Protein AF-A0A2E4UQE0-F1 (afdb_monomer)

pLDDT: mean 86.12, std 13.85, range [34.75, 97.88]

Foldseek 3Di:
DDKAKDAPNDGCQDDDDPDDADCSNCVLVVLLVVQLVVLLCCQQPNPVLVVVDDPVDDSVCSRVVDHRVLVVCCVVFPQDDVLLLLLLCVVPVVDDDDPVNVPDWLVNCVVRVLVGQQQDSNLSPGSSNSRSLLRSQVVSCVPPVMKMKDFRWGDDDPPDDLVNTFTCWMDISSDPVRTPPDRDRD

Radius of gyration: 18.64 Å; Cα contacts (8 Å, |Δi|>4): 238; chains: 1; bounding box: 46×36×50 Å

Sequence (186 aa):
MPYRYLRDNEYVTRAAASGARTVEGIRCRMSAMLLHDLAHANDFFSASRVAAMNPALSVLHVVVSGTIRSRLLANESRLQPQMMLGLVRVSFYGATATSVQEAHAPENVVGEFPLDQAGDYYGHGTTCEDYAMLFEETLMFDRFDIYRDVGIANNPIAGAPCADYIVEWCVRDGSPGSRTRGLGHW

Mean predicted aligned error: 6.59 Å

Secondary structure (DSSP, 8-state):
--EEEEETTEESSPPPPSSPPPHHHHHHHHHHHHHHHHHHHHHHH-HHHHHT--TTS-HHHHHHHS--HHHHHHHHS----HHHHHHHHHHHH-PPPPHHHHT--HHHHHHHGGGS--SSGGGGG-HHHHHHHHHHHHHHHHHH--EEEEEEE--PPTT--GGG--EEEEEETT-TT---------

Structure (mmCIF, N/CA/C/O backbone):
data_AF-A0A2E4UQE0-F1
#
_entry.id   AF-A0A2E4UQE0-F1
#
loop_
_atom_site.group_PDB
_atom_site.id
_atom_site.type_symbol
_atom_site.label_atom_id
_atom_site.label_alt_id
_atom_site.label_comp_id
_atom_site.label_asym_id
_atom_site.label_entity_id
_atom_site.label_seq_id
_atom_site.pdbx_PDB_ins_code
_atom_site.Cartn_x
_atom_site.Cartn_y
_atom_site.Cartn_z
_atom_site.occupancy
_atom_site.B_iso_or_equiv
_atom_site.auth_seq_id
_atom_site.auth_comp_id
_atom_site.auth_asym_id
_atom_site.auth_atom_id
_atom_site.pdbx_PDB_model_num
ATOM 1 N N . MET A 1 1 ? 9.244 2.581 -8.585 1.00 88.31 1 MET A N 1
ATOM 2 C CA . MET A 1 1 ? 8.977 1.200 -8.138 1.00 88.31 1 MET A CA 1
ATOM 3 C C . MET A 1 1 ? 7.686 0.722 -8.783 1.00 88.31 1 MET A C 1
ATOM 5 O O . MET A 1 1 ? 6.626 1.178 -8.365 1.00 88.31 1 MET A O 1
ATOM 9 N N . PRO A 1 2 ? 7.752 -0.056 -9.877 1.00 89.56 2 PRO A N 1
ATOM 10 C CA . PRO A 1 2 ? 6.558 -0.639 -10.484 1.00 89.56 2 PRO A CA 1
ATOM 11 C C . PRO A 1 2 ? 5.903 -1.675 -9.563 1.00 89.56 2 PRO A C 1
ATOM 13 O O . PRO A 1 2 ? 6.576 -2.319 -8.762 1.00 89.56 2 PRO A O 1
ATOM 16 N N . TYR A 1 3 ? 4.597 -1.864 -9.725 1.00 90.50 3 TYR A N 1
ATOM 17 C CA . TYR A 1 3 ? 3.859 -2.972 -9.128 1.00 90.50 3 TYR A CA 1
ATOM 18 C C . TYR A 1 3 ? 2.869 -3.546 -10.140 1.00 90.50 3 TYR A C 1
ATOM 20 O O . TYR A 1 3 ? 2.489 -2.879 -11.109 1.00 90.50 3 TYR A O 1
ATOM 28 N N . ARG A 1 4 ? 2.434 -4.784 -9.916 1.00 89.31 4 ARG A N 1
ATOM 29 C CA . ARG A 1 4 ? 1.414 -5.435 -10.743 1.00 89.31 4 ARG A CA 1
ATOM 30 C C . ARG A 1 4 ? 0.596 -6.434 -9.950 1.00 89.31 4 ARG A C 1
ATOM 32 O O . ARG A 1 4 ? 1.088 -7.045 -9.010 1.00 89.31 4 ARG A O 1
ATOM 39 N N . TYR A 1 5 ? -0.629 -6.636 -10.413 1.00 91.38 5 TYR A N 1
ATOM 40 C CA . TYR A 1 5 ? -1.505 -7.695 -9.944 1.00 91.38 5 TYR A CA 1
ATOM 41 C C . TYR A 1 5 ? -1.496 -8.874 -10.904 1.00 91.38 5 TYR A C 1
ATOM 43 O O . TYR A 1 5 ? -1.655 -8.681 -12.117 1.00 91.38 5 TYR A O 1
ATOM 51 N N . LEU A 1 6 ? -1.365 -10.080 -10.358 1.00 91.25 6 LEU A N 1
ATOM 52 C CA . LEU A 1 6 ? -1.219 -11.309 -11.122 1.00 91.25 6 LEU A CA 1
ATOM 53 C C . LEU A 1 6 ? -2.160 -12.413 -10.656 1.00 91.25 6 LEU A C 1
ATOM 55 O O . LEU A 1 6 ? -2.395 -12.573 -9.465 1.00 91.25 6 LEU A O 1
ATOM 59 N N . ARG A 1 7 ? -2.602 -13.234 -11.603 1.00 90.44 7 ARG A N 1
ATOM 60 C CA . ARG A 1 7 ? -3.178 -14.564 -11.376 1.00 90.44 7 ARG A CA 1
ATOM 61 C C . ARG A 1 7 ? -2.580 -15.491 -12.422 1.00 90.44 7 ARG A C 1
ATOM 63 O O . ARG A 1 7 ? -2.465 -15.076 -13.571 1.00 90.44 7 ARG A O 1
ATOM 70 N N . ASP A 1 8 ? -2.137 -16.684 -12.033 1.00 88.94 8 ASP A N 1
ATOM 71 C CA . ASP A 1 8 ? -1.466 -17.628 -12.946 1.00 88.94 8 ASP A CA 1
ATOM 72 C C . ASP A 1 8 ? -0.264 -17.011 -13.698 1.00 88.94 8 ASP A C 1
ATOM 74 O O . ASP A 1 8 ? 0.012 -17.334 -14.849 1.00 88.94 8 ASP A O 1
ATOM 78 N N . ASN A 1 9 ? 0.458 -16.085 -13.048 1.00 85.69 9 ASN A N 1
ATOM 79 C CA . ASN A 1 9 ? 1.522 -15.255 -13.641 1.00 85.69 9 ASN A CA 1
ATOM 80 C C . ASN A 1 9 ? 1.086 -14.345 -14.809 1.00 85.69 9 ASN A C 1
ATOM 82 O O . ASN A 1 9 ? 1.938 -13.786 -15.500 1.00 85.69 9 ASN A O 1
ATOM 86 N N . GLU A 1 10 ? -0.213 -14.115 -14.990 1.00 87.62 10 GLU A N 1
ATOM 87 C CA . GLU A 1 10 ? -0.752 -13.156 -15.950 1.00 87.62 10 GLU A CA 1
ATOM 88 C C . GLU A 1 10 ? -1.294 -11.889 -15.286 1.00 87.62 10 GLU A C 1
ATOM 90 O O . GLU A 1 10 ? -1.918 -11.928 -14.226 1.00 87.62 10 GLU A O 1
ATOM 95 N N . TYR A 1 11 ? -1.120 -10.747 -15.959 1.00 87.81 11 TYR A N 1
ATOM 96 C CA . TYR A 1 11 ? -1.690 -9.468 -15.537 1.00 87.81 11 TYR A CA 1
ATOM 97 C C . TYR A 1 11 ? -3.220 -9.521 -15.494 1.00 87.81 11 TYR A C 1
ATOM 99 O O . TYR A 1 11 ? -3.875 -9.620 -16.535 1.00 87.81 11 TYR A O 1
ATOM 107 N N . VAL A 1 12 ? -3.787 -9.323 -14.302 1.00 87.75 12 VAL A N 1
ATOM 108 C CA . VAL A 1 12 ? -5.247 -9.194 -14.111 1.00 87.75 12 VAL A CA 1
ATOM 109 C C . VAL A 1 12 ? -5.730 -7.747 -14.187 1.00 87.75 12 VAL A C 1
ATOM 111 O O . VAL A 1 12 ? -6.925 -7.489 -14.307 1.00 87.75 12 VAL A O 1
ATOM 114 N N . THR A 1 13 ? -4.804 -6.787 -14.150 1.00 75.62 13 THR A N 1
ATOM 115 C CA . THR A 1 13 ? -5.077 -5.367 -14.386 1.00 75.62 13 THR A CA 1
ATOM 116 C C . THR A 1 13 ? -4.406 -4.929 -15.681 1.00 75.62 13 THR A C 1
ATOM 118 O O . THR A 1 13 ? -3.377 -4.253 -15.658 1.00 75.62 13 THR A O 1
ATOM 121 N N . ARG A 1 14 ? -4.953 -5.332 -16.831 1.00 66.25 14 ARG A N 1
ATOM 122 C CA . ARG A 1 14 ? -4.479 -4.809 -18.119 1.00 66.25 14 ARG A CA 1
ATOM 123 C C . ARG A 1 14 ? -4.953 -3.367 -18.279 1.00 66.25 14 ARG A C 1
ATOM 125 O O . ARG A 1 14 ? -6.091 -3.040 -17.937 1.00 66.25 14 ARG A O 1
ATOM 132 N N . ALA A 1 15 ? -4.081 -2.495 -18.782 1.00 60.94 15 ALA A N 1
ATOM 133 C CA . ALA A 1 15 ? -4.497 -1.158 -19.181 1.00 60.94 15 ALA A CA 1
ATOM 134 C C . ALA A 1 15 ? -5.602 -1.298 -20.235 1.00 60.94 15 ALA A C 1
ATOM 136 O O . ALA A 1 15 ? -5.446 -2.037 -21.209 1.00 60.94 15 ALA A O 1
ATOM 137 N N . ALA A 1 16 ? -6.734 -0.626 -20.025 1.00 57.53 16 ALA A N 1
ATOM 138 C CA . ALA A 1 16 ? -7.759 -0.578 -21.052 1.00 57.53 16 ALA A CA 1
ATOM 139 C C . ALA A 1 16 ? -7.148 0.072 -22.300 1.00 57.53 16 ALA A C 1
ATOM 141 O O . ALA A 1 16 ? -6.577 1.162 -22.207 1.00 57.53 16 ALA A O 1
ATOM 142 N N . ALA A 1 17 ? -7.286 -0.578 -23.459 1.00 59.06 17 ALA A N 1
ATOM 143 C CA . ALA A 1 17 ? -7.142 0.123 -24.727 1.00 59.06 17 ALA A CA 1
ATOM 144 C C . ALA A 1 17 ? -8.072 1.349 -24.703 1.00 59.06 17 ALA A C 1
ATOM 146 O O . ALA A 1 17 ? -9.121 1.313 -24.054 1.00 59.06 17 ALA A O 1
ATOM 147 N N . SER A 1 18 ? -7.681 2.443 -25.357 1.00 64.19 18 SER A N 1
ATOM 148 C CA . SER A 1 18 ? -8.482 3.671 -25.409 1.00 64.19 18 SER A CA 1
ATOM 149 C C . SER A 1 18 ? -9.953 3.351 -25.724 1.00 64.19 18 SER A C 1
ATOM 151 O O . SER A 1 18 ? -10.242 2.817 -26.794 1.00 64.19 18 SER A O 1
ATOM 153 N N . GLY A 1 19 ? -10.871 3.629 -24.789 1.00 72.25 19 GLY A N 1
ATOM 154 C CA . GLY A 1 19 ? -12.283 3.255 -24.915 1.00 72.25 19 GLY A CA 1
ATOM 155 C C . GLY A 1 19 ? -13.028 3.163 -23.579 1.00 72.25 19 GLY A C 1
ATOM 156 O O . GLY A 1 19 ? -12.470 3.416 -22.508 1.00 72.25 19 GLY A O 1
ATOM 157 N N . ALA A 1 20 ? -14.316 2.813 -23.649 1.00 78.81 20 ALA A N 1
ATOM 158 C CA . ALA A 1 20 ? -15.159 2.626 -22.472 1.00 78.81 20 ALA A CA 1
ATOM 159 C C . ALA A 1 20 ? -14.692 1.414 -21.651 1.00 78.81 20 ALA A C 1
ATOM 161 O O . ALA A 1 20 ? -14.483 0.324 -22.184 1.00 78.81 20 ALA A O 1
ATOM 162 N N . ARG A 1 21 ? -14.545 1.599 -20.336 1.00 78.94 21 ARG A N 1
ATOM 163 C CA . ARG A 1 21 ? -14.187 0.520 -19.409 1.00 78.94 21 ARG A CA 1
ATOM 164 C C . ARG A 1 21 ? -15.434 -0.282 -19.047 1.00 78.94 21 ARG A C 1
ATOM 166 O O . ARG A 1 21 ? -16.449 0.298 -18.672 1.00 78.94 21 ARG A O 1
ATOM 173 N N . THR A 1 22 ? -15.354 -1.606 -19.123 1.00 85.44 22 THR A N 1
ATOM 174 C CA . THR A 1 22 ? -16.405 -2.490 -18.604 1.00 85.44 22 THR A CA 1
ATOM 175 C C . THR A 1 22 ? -16.232 -2.688 -17.099 1.00 85.44 22 THR A C 1
ATOM 177 O O . THR A 1 22 ? -15.125 -2.547 -16.577 1.00 85.44 22 THR A O 1
ATOM 180 N N . VAL A 1 23 ? -17.312 -3.055 -16.400 1.00 86.38 23 VAL A N 1
ATOM 181 C CA . VAL A 1 23 ? -17.255 -3.421 -14.970 1.00 86.38 23 VAL A CA 1
ATOM 182 C C . VAL A 1 23 ? -16.245 -4.548 -14.747 1.00 86.38 23 VAL A C 1
ATOM 184 O O . VAL A 1 23 ? -15.379 -4.440 -13.884 1.00 86.38 23 VAL A O 1
ATOM 187 N N . GLU A 1 24 ? -16.286 -5.582 -15.588 1.00 84.75 24 GLU A N 1
ATOM 188 C CA . GLU A 1 24 ? -15.328 -6.691 -15.545 1.00 84.75 24 GLU A CA 1
ATOM 189 C C . GLU A 1 24 ? -13.882 -6.223 -15.752 1.00 84.75 24 GLU A C 1
ATOM 191 O O . GLU A 1 24 ? -12.984 -6.663 -15.039 1.00 84.75 24 GLU A O 1
ATOM 196 N N . GLY A 1 25 ? -13.656 -5.271 -16.663 1.00 82.38 25 GLY A N 1
ATOM 197 C CA . GLY A 1 25 ? -12.328 -4.733 -16.962 1.00 82.38 25 GLY A CA 1
ATOM 198 C C . GLY A 1 25 ? -11.706 -3.906 -15.834 1.00 82.38 25 GLY A C 1
ATOM 199 O O . GLY A 1 25 ? -10.491 -3.720 -15.821 1.00 82.38 25 GLY A O 1
ATOM 200 N N . ILE A 1 26 ? -12.504 -3.419 -14.878 1.00 86.00 26 ILE A N 1
ATOM 201 C CA . ILE A 1 26 ? -12.005 -2.683 -13.704 1.00 86.00 26 ILE A CA 1
ATOM 202 C C . ILE A 1 26 ? -12.119 -3.476 -12.406 1.00 86.00 26 ILE A C 1
ATOM 204 O O . ILE A 1 26 ? -11.570 -3.034 -11.399 1.00 86.00 26 ILE A O 1
ATOM 208 N N . ARG A 1 27 ? -12.802 -4.629 -12.416 1.00 88.94 27 ARG A N 1
ATOM 209 C CA . ARG A 1 27 ? -13.183 -5.366 -11.206 1.00 88.94 27 ARG A CA 1
ATOM 210 C C . ARG A 1 27 ? -12.000 -5.594 -10.277 1.00 88.94 27 ARG A C 1
ATOM 212 O O . ARG A 1 27 ? -12.074 -5.186 -9.132 1.00 88.94 27 ARG A O 1
ATOM 219 N N . CYS A 1 28 ? -10.896 -6.154 -10.772 1.00 90.50 28 CYS A N 1
ATOM 220 C CA . CYS A 1 28 ? -9.729 -6.461 -9.938 1.00 90.50 28 CYS A CA 1
ATOM 221 C C . CYS A 1 28 ? -9.138 -5.209 -9.274 1.00 90.50 28 CYS A C 1
ATOM 223 O O . CYS A 1 28 ? -8.875 -5.211 -8.076 1.00 90.50 28 CYS A O 1
ATOM 225 N N . ARG A 1 29 ? -8.971 -4.118 -10.034 1.00 89.12 29 ARG A N 1
ATOM 226 C CA . ARG A 1 29 ? -8.410 -2.864 -9.507 1.00 89.12 29 ARG A CA 1
ATOM 227 C C . ARG A 1 29 ? -9.361 -2.187 -8.519 1.00 89.12 29 ARG A C 1
ATOM 229 O O . ARG A 1 29 ? -8.908 -1.656 -7.514 1.00 89.12 29 ARG A O 1
ATOM 236 N N . MET A 1 30 ? -10.664 -2.223 -8.795 1.00 92.75 30 MET A N 1
ATOM 237 C CA . MET A 1 30 ? -11.678 -1.693 -7.885 1.00 92.75 30 MET A CA 1
ATOM 238 C C . MET A 1 30 ? -11.786 -2.533 -6.615 1.00 92.75 30 MET A C 1
ATOM 240 O O . MET A 1 30 ? -11.927 -1.967 -5.542 1.00 92.75 30 MET A O 1
ATOM 244 N N . SER A 1 31 ? -11.695 -3.861 -6.712 1.00 95.25 31 SER A N 1
ATOM 245 C CA . SER A 1 31 ? -11.677 -4.752 -5.552 1.00 95.25 31 SER A CA 1
ATOM 246 C C . SER A 1 31 ? -10.482 -4.472 -4.650 1.00 95.25 31 SER A C 1
ATOM 248 O O . SER A 1 31 ? -10.692 -4.325 -3.454 1.00 95.25 31 SER A O 1
ATOM 250 N N . ALA A 1 32 ? -9.277 -4.328 -5.212 1.00 94.94 32 ALA A N 1
ATOM 251 C CA . ALA A 1 32 ? -8.088 -3.939 -4.454 1.00 94.94 32 ALA A CA 1
ATOM 252 C C . ALA A 1 32 ? -8.317 -2.614 -3.706 1.00 94.94 32 ALA A C 1
ATOM 254 O O . ALA A 1 32 ? -8.330 -2.601 -2.479 1.00 94.94 32 ALA A O 1
ATOM 255 N N . MET A 1 33 ? -8.680 -1.552 -4.436 1.00 95.56 33 MET A N 1
ATOM 256 C CA . MET A 1 33 ? -8.952 -0.230 -3.858 1.00 95.56 33 MET A CA 1
ATOM 257 C C . MET A 1 33 ? -10.025 -0.274 -2.756 1.00 95.56 33 MET A C 1
ATOM 259 O O . MET A 1 33 ? -9.846 0.302 -1.690 1.00 95.56 33 MET A O 1
ATOM 263 N N . LEU A 1 34 ? -11.128 -0.997 -2.977 1.00 97.19 34 LEU A N 1
ATOM 264 C CA . LEU A 1 34 ? -12.184 -1.147 -1.975 1.00 97.19 34 LEU A CA 1
ATOM 265 C C . LEU A 1 34 ? -11.707 -1.914 -0.738 1.00 97.19 34 LEU A C 1
ATOM 267 O O . LEU A 1 34 ? -12.160 -1.609 0.360 1.00 97.19 34 LEU A O 1
ATOM 271 N N . LEU A 1 35 ? -10.829 -2.909 -0.891 1.00 97.75 35 LEU A N 1
ATOM 272 C CA . LEU A 1 35 ? -10.242 -3.634 0.237 1.00 97.75 35 LEU A CA 1
ATOM 273 C C . LEU A 1 35 ? -9.252 -2.758 1.012 1.00 97.75 35 LEU A C 1
ATOM 275 O O . LEU A 1 35 ? -9.267 -2.804 2.239 1.00 97.75 35 LEU A O 1
ATOM 279 N N . HIS A 1 36 ? -8.465 -1.930 0.327 1.00 97.81 36 HIS A N 1
ATOM 280 C CA . HIS A 1 36 ? -7.581 -0.940 0.943 1.00 97.81 36 HIS A CA 1
ATOM 281 C C . HIS A 1 36 ? -8.370 0.095 1.759 1.00 97.81 36 HIS A C 1
ATOM 283 O O . HIS A 1 36 ? -8.136 0.264 2.957 1.00 97.81 36 HIS A O 1
ATOM 289 N N . ASP A 1 37 ? -9.394 0.707 1.161 1.00 97.56 37 ASP A N 1
ATOM 290 C CA . ASP A 1 37 ? -10.257 1.667 1.857 1.00 97.56 37 ASP A CA 1
ATOM 291 C C . ASP A 1 37 ? -11.036 1.006 3.005 1.00 97.56 37 ASP A C 1
ATOM 293 O O . ASP A 1 37 ? -11.234 1.598 4.073 1.00 97.56 37 ASP A O 1
ATOM 297 N N . LEU A 1 38 ? -11.452 -0.253 2.826 1.00 96.56 38 LEU A N 1
ATOM 298 C CA . LEU A 1 38 ? -12.075 -1.033 3.891 1.00 96.56 38 LEU A CA 1
ATOM 299 C C . LEU A 1 38 ? -11.099 -1.298 5.038 1.00 96.56 38 LEU A C 1
ATOM 301 O O . LEU A 1 38 ? -11.533 -1.306 6.187 1.00 96.56 38 LEU A O 1
ATOM 305 N N . ALA A 1 39 ? -9.807 -1.487 4.765 1.00 96.88 39 ALA A N 1
ATOM 306 C CA . ALA A 1 39 ? -8.790 -1.630 5.799 1.00 96.88 39 ALA A CA 1
ATOM 307 C C . ALA A 1 39 ? -8.709 -0.366 6.657 1.00 96.88 39 ALA A C 1
ATOM 309 O O . ALA A 1 39 ? -8.799 -0.457 7.882 1.00 96.88 39 ALA A O 1
ATOM 310 N N . HIS A 1 40 ? -8.638 0.813 6.029 1.00 96.12 40 HIS A N 1
ATOM 311 C CA . HIS A 1 40 ? -8.689 2.085 6.748 1.00 96.12 40 HIS A CA 1
ATOM 312 C C . HIS A 1 40 ? -9.961 2.210 7.587 1.00 96.12 40 HIS A C 1
ATOM 314 O O . HIS A 1 40 ? -9.898 2.554 8.768 1.00 96.12 40 HIS A O 1
ATOM 320 N N . ALA A 1 41 ? -11.120 1.885 7.011 1.00 93.75 41 ALA A N 1
ATOM 321 C CA . ALA A 1 41 ? -12.380 1.921 7.741 1.00 93.75 41 ALA A CA 1
ATOM 322 C C . ALA A 1 41 ? -12.365 0.960 8.941 1.00 93.75 41 ALA A C 1
ATOM 324 O O . ALA A 1 41 ? -12.742 1.358 10.039 1.00 93.75 41 ALA A O 1
ATOM 325 N N . ASN A 1 42 ? -11.883 -0.274 8.773 1.00 93.19 42 ASN A N 1
ATOM 326 C CA . ASN A 1 42 ? -11.817 -1.273 9.842 1.00 93.19 42 ASN A CA 1
ATOM 327 C C . ASN A 1 42 ? -10.794 -0.933 10.933 1.00 93.19 42 ASN A C 1
ATOM 329 O O . ASN A 1 42 ? -10.978 -1.355 12.077 1.00 93.19 42 ASN A O 1
ATOM 333 N N . ASP A 1 43 ? -9.740 -0.186 10.605 1.00 93.31 43 ASP A N 1
ATOM 334 C CA . ASP A 1 43 ? -8.724 0.240 11.569 1.00 93.31 43 ASP A CA 1
ATOM 335 C C . ASP A 1 43 ? -9.330 1.136 12.667 1.00 93.31 43 ASP A C 1
ATOM 337 O O . ASP A 1 43 ? -9.019 0.999 13.856 1.00 93.31 43 ASP A O 1
ATOM 341 N N . PHE A 1 44 ? -10.286 1.990 12.285 1.00 90.19 44 PHE A N 1
ATOM 342 C CA . PHE A 1 44 ? -10.983 2.903 13.197 1.00 90.19 44 PHE A CA 1
ATOM 343 C C . PHE A 1 44 ? -12.379 2.413 13.621 1.00 90.19 44 PHE A C 1
ATOM 345 O O . PHE A 1 44 ? -12.795 2.633 14.761 1.00 90.19 44 PHE A O 1
ATOM 352 N N . PHE A 1 45 ? -13.088 1.715 12.732 1.00 89.31 45 PHE A N 1
ATOM 353 C CA . PHE A 1 45 ? -14.497 1.326 12.852 1.00 89.31 45 PHE A CA 1
ATOM 354 C C . PHE A 1 45 ? -14.723 -0.166 12.579 1.00 89.31 45 PHE A C 1
ATOM 356 O O . PHE A 1 45 ? -15.641 -0.544 11.851 1.00 89.31 45 PHE A O 1
ATOM 363 N N . SER A 1 46 ? -13.916 -1.041 13.184 1.00 88.88 46 SER A N 1
ATOM 364 C CA . SER A 1 46 ? -14.161 -2.485 13.102 1.00 88.88 46 SER A CA 1
ATOM 365 C C . SER A 1 46 ? -15.588 -2.847 13.535 1.00 88.88 46 SER A C 1
ATOM 367 O O . SER A 1 46 ? -16.149 -2.235 14.447 1.00 88.88 46 SER A O 1
ATOM 369 N N . ALA A 1 47 ? -16.160 -3.902 12.948 1.00 87.94 47 ALA A N 1
ATOM 370 C CA . ALA A 1 47 ? -17.519 -4.352 13.275 1.00 87.94 47 ALA A CA 1
ATOM 371 C C . ALA A 1 47 ? -17.747 -4.545 14.789 1.00 87.94 47 ALA A C 1
ATOM 373 O O . ALA A 1 47 ? -18.782 -4.151 15.319 1.00 87.94 47 ALA A O 1
ATOM 374 N N . SER A 1 48 ? -16.751 -5.077 15.508 1.00 86.75 48 SER A N 1
ATOM 375 C CA . SER A 1 48 ? -16.796 -5.232 16.968 1.00 86.75 48 SER A CA 1
ATOM 376 C C . SER A 1 48 ? -16.870 -3.903 17.727 1.00 86.75 48 SER A C 1
ATOM 378 O O . SER A 1 48 ? -17.571 -3.814 18.730 1.00 86.75 48 SER A O 1
ATOM 380 N N . ARG A 1 49 ? -16.182 -2.857 17.253 1.00 85.94 49 ARG A N 1
ATOM 381 C CA . ARG A 1 49 ? -16.224 -1.514 17.850 1.00 85.94 49 ARG A CA 1
ATOM 382 C C . ARG A 1 49 ? -17.546 -0.824 17.579 1.00 85.94 49 ARG A C 1
ATOM 384 O O . ARG A 1 49 ? -18.098 -0.212 18.484 1.00 85.94 49 ARG A O 1
ATOM 391 N N . VAL A 1 50 ? -18.047 -0.938 16.349 1.00 86.75 50 VAL A N 1
ATOM 392 C CA . VAL A 1 50 ? -19.352 -0.386 15.973 1.00 86.75 50 VAL A CA 1
ATOM 393 C C . VAL A 1 50 ? -20.455 -1.048 16.800 1.00 86.75 50 VAL A C 1
ATOM 395 O O . VAL A 1 50 ? -21.291 -0.350 17.361 1.00 86.75 50 VAL A O 1
ATOM 398 N N . ALA A 1 51 ? -20.413 -2.374 16.967 1.00 88.62 51 ALA A N 1
ATOM 399 C CA . ALA A 1 51 ? -21.375 -3.105 17.793 1.00 88.62 51 ALA A CA 1
ATOM 400 C C . ALA A 1 51 ? -21.306 -2.736 19.288 1.00 88.62 51 ALA A C 1
ATOM 402 O O . ALA A 1 51 ? -22.326 -2.754 19.970 1.00 88.62 51 ALA A O 1
ATOM 403 N N . ALA A 1 52 ? -20.120 -2.389 19.796 1.00 86.06 52 ALA A N 1
ATOM 404 C CA . ALA A 1 52 ? -19.909 -1.967 21.182 1.00 86.06 52 ALA A CA 1
ATOM 405 C C . ALA A 1 52 ? -20.065 -0.447 21.399 1.00 86.06 52 ALA A C 1
ATOM 407 O O . ALA A 1 52 ? -19.781 0.052 22.491 1.00 86.06 52 ALA A O 1
ATOM 408 N N . MET A 1 53 ? -20.469 0.309 20.373 1.00 86.62 53 MET A N 1
ATOM 409 C CA . MET A 1 53 ? -20.525 1.766 20.434 1.00 86.62 53 MET A CA 1
ATOM 410 C C . MET A 1 53 ? -21.603 2.236 21.419 1.00 86.62 53 MET A C 1
ATOM 412 O O . MET A 1 53 ? -22.769 1.864 21.318 1.00 86.62 53 MET A O 1
ATOM 416 N N . ASN A 1 54 ? -21.221 3.115 22.350 1.00 88.62 54 ASN A N 1
ATOM 417 C CA . ASN A 1 54 ? -22.178 3.822 23.192 1.00 88.62 54 ASN A CA 1
ATOM 418 C C . ASN A 1 54 ? -22.740 5.030 22.416 1.00 88.62 54 ASN A C 1
ATOM 420 O O . ASN A 1 54 ? -21.973 5.958 22.144 1.00 88.62 54 ASN A O 1
ATOM 424 N N . PRO A 1 55 ? -24.049 5.072 22.101 1.00 89.06 55 PRO A N 1
ATOM 425 C CA . PRO A 1 55 ? -24.647 6.159 21.323 1.00 89.06 55 PRO A CA 1
ATOM 426 C C . PRO A 1 55 ? -24.640 7.515 22.048 1.00 89.06 55 PRO A C 1
ATOM 428 O O . PRO A 1 55 ? -24.885 8.539 21.418 1.00 89.06 55 PRO A O 1
ATOM 431 N N . ALA A 1 56 ? -24.353 7.549 23.354 1.00 93.38 56 ALA A N 1
ATOM 432 C CA . ALA A 1 56 ? -24.171 8.791 24.104 1.00 93.38 56 ALA A CA 1
ATOM 433 C C . ALA A 1 56 ? -22.792 9.446 23.881 1.00 93.38 56 ALA A C 1
ATOM 435 O O . ALA A 1 56 ? -22.573 10.573 24.324 1.00 93.38 56 ALA A O 1
ATOM 436 N N . LEU A 1 57 ? -21.849 8.753 23.233 1.00 89.56 57 LEU A N 1
ATOM 437 C CA . LEU A 1 57 ? -20.504 9.254 22.951 1.00 89.56 57 LEU A CA 1
ATOM 438 C C . LEU A 1 57 ? -20.390 9.706 21.494 1.00 89.56 57 LEU A C 1
ATOM 440 O O . LEU A 1 57 ? -21.044 9.172 20.600 1.00 89.56 57 LEU A O 1
ATOM 444 N N . SER A 1 58 ? -19.522 10.686 21.240 1.00 89.69 58 SER A N 1
ATOM 445 C CA . SER A 1 58 ? -19.251 11.126 19.873 1.00 89.69 58 SER A CA 1
ATOM 446 C C . SER A 1 58 ? -18.503 10.051 19.079 1.00 89.69 58 SER A C 1
ATOM 448 O O . SER A 1 58 ? -17.730 9.263 19.629 1.00 89.69 58 SER A O 1
ATOM 450 N N . VAL A 1 59 ? -18.659 10.076 17.754 1.00 86.75 59 VAL A N 1
ATOM 451 C CA . VAL A 1 59 ? -17.904 9.208 16.835 1.00 86.75 59 VAL A CA 1
ATOM 452 C C . VAL A 1 59 ? -16.394 9.342 17.070 1.00 86.75 59 VAL A C 1
ATOM 454 O O . VAL A 1 59 ? -15.696 8.337 17.170 1.00 86.75 59 VAL A O 1
ATOM 457 N N . LEU A 1 60 ? -15.894 10.572 17.251 1.00 86.88 60 LEU A N 1
ATOM 458 C CA . LEU A 1 60 ? -14.480 10.824 17.538 1.00 86.88 60 LEU A CA 1
ATOM 459 C C . LEU A 1 60 ? -14.016 10.114 18.815 1.00 86.88 60 LEU A C 1
ATOM 461 O O . LEU A 1 60 ? -12.939 9.526 18.816 1.00 86.88 60 LEU A O 1
ATOM 465 N N . HIS A 1 61 ? -14.827 10.127 19.879 1.00 86.12 61 HIS A N 1
ATOM 466 C CA . HIS A 1 61 ? -14.487 9.435 21.121 1.00 86.12 61 HIS A CA 1
ATOM 467 C C . HIS A 1 61 ? -14.272 7.936 20.875 1.00 86.12 61 HIS A C 1
ATOM 469 O O . HIS A 1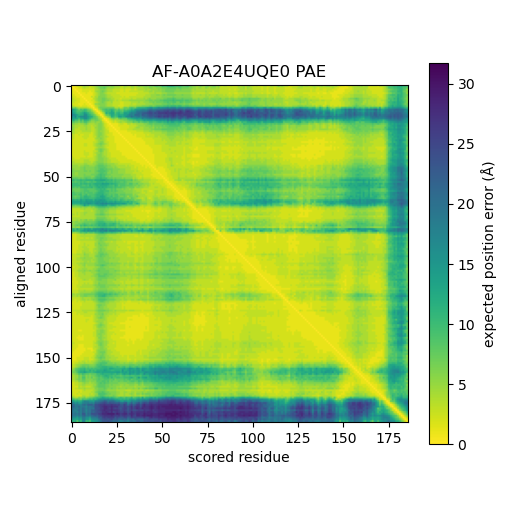 61 ? -13.317 7.346 21.375 1.00 86.12 61 HIS A O 1
ATOM 475 N N . VAL A 1 62 ? -15.130 7.311 20.071 1.00 79.12 62 VAL A N 1
ATOM 476 C CA . VAL A 1 62 ? -15.049 5.874 19.762 1.00 79.12 62 VAL A CA 1
ATOM 477 C C . VAL A 1 62 ? -13.795 5.546 18.945 1.00 79.12 62 VAL A C 1
ATOM 479 O O . VAL A 1 62 ? -13.146 4.526 19.185 1.00 79.12 62 VAL A O 1
ATOM 482 N N . VAL A 1 63 ? -13.410 6.440 18.033 1.00 82.06 63 VAL A N 1
ATOM 483 C CA . VAL A 1 63 ? -12.196 6.307 17.217 1.00 82.06 63 VAL A CA 1
ATOM 484 C C . VAL A 1 63 ? -10.936 6.366 18.082 1.00 82.06 63 VAL A C 1
ATOM 486 O O . VAL A 1 63 ? -10.087 5.479 17.992 1.00 82.06 63 VAL A O 1
ATOM 489 N N . VAL A 1 64 ? -10.814 7.375 18.953 1.00 81.12 64 VAL A N 1
ATOM 490 C CA . VAL A 1 64 ? -9.569 7.624 19.708 1.00 81.12 64 VAL A CA 1
ATOM 491 C C . VAL A 1 64 ? -9.386 6.738 20.944 1.00 81.12 64 VAL A C 1
ATOM 493 O O . VAL A 1 64 ? -8.265 6.620 21.431 1.00 81.12 64 VAL A O 1
ATOM 496 N N . SER A 1 65 ? -10.457 6.129 21.464 1.00 79.56 65 SER A N 1
ATOM 497 C CA . SER A 1 65 ? -10.432 5.387 22.740 1.00 79.56 65 SER A CA 1
ATOM 498 C C . SER A 1 65 ? -10.091 3.899 22.629 1.00 79.56 65 SER A C 1
ATOM 500 O O . SER A 1 65 ? -9.868 3.259 23.653 1.00 79.56 65 SER A O 1
ATOM 502 N N . GLY A 1 66 ? -10.034 3.327 21.425 1.00 75.00 66 GLY A N 1
ATOM 503 C CA . GLY A 1 66 ? -9.740 1.899 21.259 1.00 75.00 66 GLY A CA 1
ATOM 504 C C . GLY A 1 66 ? -8.417 1.598 20.558 1.00 75.00 66 GLY A C 1
ATOM 505 O O . GLY A 1 66 ? -7.791 2.463 19.949 1.00 75.00 66 GLY A O 1
ATOM 506 N N . THR A 1 67 ? -8.052 0.317 20.544 1.00 83.25 67 THR A N 1
ATOM 507 C CA . THR A 1 67 ? -6.849 -0.218 19.889 1.00 83.25 67 THR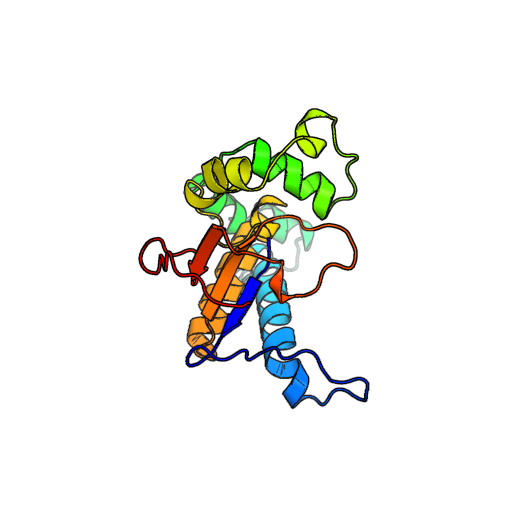 A CA 1
ATOM 508 C C . THR A 1 67 ? -6.867 -0.105 18.362 1.00 83.25 67 THR A C 1
ATOM 510 O O . THR A 1 67 ? -7.609 -0.820 17.685 1.00 83.25 67 THR A O 1
ATOM 513 N N . ILE A 1 68 ? -6.052 0.792 17.815 1.00 90.50 68 ILE A N 1
ATOM 514 C CA . ILE A 1 68 ? -5.875 0.983 16.368 1.00 90.50 68 ILE A CA 1
ATOM 515 C C . ILE A 1 68 ? -4.899 -0.089 15.857 1.00 90.50 68 ILE A C 1
ATOM 517 O O . ILE A 1 68 ? -3.794 -0.217 16.390 1.00 90.50 68 ILE A O 1
ATOM 521 N N . ARG A 1 69 ? -5.314 -0.884 14.865 1.00 92.12 69 ARG A N 1
ATOM 522 C CA . ARG A 1 69 ? -4.553 -2.024 14.325 1.00 92.12 69 ARG A CA 1
ATOM 523 C C . ARG A 1 69 ? -3.288 -1.568 13.614 1.00 92.12 69 ARG A C 1
ATOM 525 O O . ARG A 1 69 ? -2.246 -2.170 13.848 1.00 92.12 69 ARG A O 1
ATOM 532 N N . SER A 1 70 ? -3.340 -0.474 12.857 1.00 93.94 70 SER A N 1
ATOM 533 C CA . SER A 1 70 ? -2.143 0.098 12.225 1.00 93.94 70 SER A CA 1
ATOM 534 C C . SER A 1 70 ? -1.068 0.494 13.240 1.00 93.94 70 SER A C 1
ATOM 536 O O . SER A 1 70 ? 0.121 0.294 13.008 1.00 93.94 70 SER A O 1
ATOM 538 N N . ARG A 1 71 ? -1.466 0.992 14.419 1.00 92.38 71 ARG A N 1
ATOM 539 C CA . ARG A 1 71 ? -0.527 1.293 15.512 1.00 92.38 71 ARG A CA 1
ATOM 540 C C . ARG A 1 71 ? 0.051 0.039 16.157 1.00 92.38 71 ARG A C 1
ATOM 542 O O . ARG A 1 71 ? 1.198 0.076 16.589 1.00 92.38 71 ARG A O 1
ATOM 549 N N . LEU A 1 72 ? -0.734 -1.035 16.270 1.00 92.56 72 LEU A N 1
ATOM 550 C CA . LEU A 1 72 ? -0.217 -2.319 16.745 1.00 92.56 72 LEU A CA 1
ATOM 551 C C . LEU A 1 72 ? 0.821 -2.871 15.770 1.00 92.56 72 LEU A C 1
ATOM 553 O O . LEU A 1 72 ? 1.930 -3.166 16.201 1.00 92.56 72 LEU A O 1
ATOM 557 N N . LEU A 1 73 ? 0.492 -2.903 14.474 1.00 92.31 73 LEU A N 1
ATOM 558 C CA . LEU A 1 73 ? 1.412 -3.334 13.423 1.00 92.31 73 LEU A CA 1
ATOM 559 C C . LEU A 1 73 ? 2.714 -2.532 13.484 1.00 92.31 73 LEU A C 1
ATOM 561 O O . LEU A 1 73 ? 3.774 -3.118 13.633 1.00 92.31 73 LEU A O 1
ATOM 565 N N . ALA A 1 74 ? 2.634 -1.201 13.526 1.00 91.56 74 ALA A N 1
ATOM 566 C CA . ALA A 1 74 ? 3.812 -0.338 13.612 1.00 91.56 74 ALA A CA 1
ATOM 567 C C . ALA A 1 74 ? 4.638 -0.506 14.905 1.00 91.56 74 ALA A C 1
ATOM 569 O O . ALA A 1 74 ? 5.789 -0.071 14.972 1.00 91.56 74 ALA A O 1
ATOM 570 N N . ASN A 1 75 ? 4.060 -1.076 15.967 1.00 90.94 75 ASN A N 1
ATOM 571 C CA . ASN A 1 75 ? 4.793 -1.397 17.190 1.00 90.94 75 ASN A CA 1
ATOM 572 C C . ASN A 1 75 ? 5.480 -2.764 17.121 1.00 90.94 75 ASN A C 1
ATOM 574 O O . ASN A 1 75 ? 6.529 -2.921 17.743 1.00 90.94 75 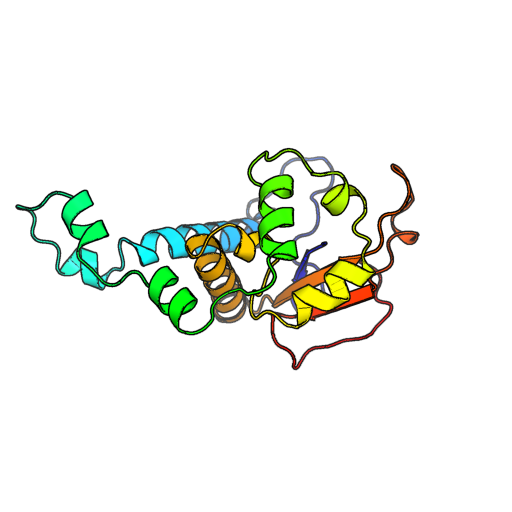ASN A O 1
ATOM 578 N N . GLU A 1 76 ? 4.904 -3.717 16.390 1.00 88.75 76 GLU A N 1
ATOM 579 C CA . GLU A 1 76 ? 5.451 -5.062 16.178 1.00 88.75 76 GLU A CA 1
ATOM 580 C C . GLU A 1 76 ? 6.496 -5.081 15.055 1.00 88.75 76 GLU A C 1
ATOM 582 O O . GLU A 1 76 ? 7.544 -5.710 15.186 1.00 88.75 76 GLU A O 1
ATOM 587 N N . SER A 1 77 ? 6.231 -4.337 13.984 1.00 85.38 77 SER A N 1
ATOM 588 C CA . SER A 1 77 ? 7.069 -4.185 12.806 1.00 85.38 77 SER A CA 1
ATOM 589 C C . SER A 1 77 ? 7.141 -2.716 12.417 1.00 85.38 77 SER A C 1
ATOM 591 O O . SER A 1 77 ? 6.245 -2.140 11.805 1.00 85.38 77 SER A O 1
ATOM 593 N N . ARG A 1 78 ? 8.200 -2.059 12.881 1.00 84.00 78 ARG A N 1
ATOM 594 C CA . ARG A 1 78 ? 8.369 -0.621 12.710 1.00 84.00 78 ARG A CA 1
ATOM 595 C C . ARG A 1 78 ? 9.207 -0.389 11.458 1.00 84.00 78 ARG A C 1
ATOM 597 O O . ARG A 1 78 ? 10.377 -0.760 11.483 1.00 84.00 78 ARG A O 1
ATOM 604 N N . LEU A 1 79 ? 8.635 0.243 10.432 1.00 85.81 79 LEU A N 1
ATOM 605 C CA . LEU A 1 79 ? 9.360 0.603 9.205 1.00 85.81 79 LEU A CA 1
ATOM 606 C C . LEU A 1 79 ? 10.587 1.462 9.552 1.00 85.81 79 LEU A C 1
ATOM 608 O O . LEU A 1 79 ? 10.468 2.429 10.316 1.00 85.81 79 LEU A O 1
ATOM 612 N N . GLN A 1 80 ? 11.766 1.074 9.063 1.00 78.25 80 GLN A N 1
ATOM 613 C CA . GLN A 1 80 ? 13.057 1.580 9.564 1.00 78.25 80 GLN A CA 1
ATOM 614 C C . GLN A 1 80 ? 13.750 2.590 8.640 1.00 78.25 80 GLN A C 1
ATOM 616 O O . GLN A 1 80 ? 14.167 3.634 9.154 1.00 78.25 80 GLN A O 1
ATOM 621 N N . PRO A 1 81 ? 13.927 2.341 7.324 1.00 79.94 81 PRO A N 1
ATOM 622 C CA . PRO A 1 81 ? 14.794 3.166 6.499 1.00 79.94 81 PRO A CA 1
ATOM 623 C C . PRO A 1 81 ? 14.246 4.583 6.348 1.00 79.94 81 PRO A C 1
ATOM 625 O O . PRO A 1 81 ? 13.244 4.831 5.669 1.00 79.94 81 PRO A O 1
ATOM 628 N N . GLN A 1 82 ? 14.955 5.554 6.930 1.00 86.31 82 GLN A N 1
ATOM 629 C CA . GLN A 1 82 ? 14.624 6.977 6.803 1.00 86.31 82 GLN A CA 1
ATOM 630 C C . GLN A 1 82 ? 14.633 7.416 5.336 1.00 86.31 82 GLN A C 1
ATOM 632 O O . GLN A 1 82 ? 13.879 8.312 4.962 1.00 86.31 82 GLN A O 1
ATOM 637 N N . MET A 1 83 ? 15.440 6.754 4.501 1.00 93.81 83 MET A N 1
ATOM 638 C CA . MET A 1 83 ? 15.450 6.961 3.058 1.00 93.81 83 MET A CA 1
ATOM 639 C C . MET A 1 83 ? 14.070 6.691 2.445 1.00 93.81 83 MET A C 1
ATOM 641 O O . MET A 1 83 ? 13.514 7.578 1.798 1.00 93.81 83 MET A O 1
ATOM 645 N N . MET A 1 84 ? 13.478 5.516 2.691 1.00 94.06 84 MET A N 1
ATOM 646 C CA . MET A 1 84 ? 12.172 5.153 2.128 1.00 94.06 84 MET A CA 1
ATOM 647 C C . MET A 1 84 ? 11.057 6.060 2.663 1.00 94.06 84 MET A C 1
ATOM 649 O O . MET A 1 84 ? 10.241 6.564 1.888 1.00 94.06 84 MET A O 1
ATOM 653 N N . LEU A 1 85 ? 11.086 6.365 3.965 1.00 93.56 85 LEU A N 1
ATOM 654 C CA . LEU A 1 85 ? 10.165 7.314 4.603 1.00 93.56 85 LEU A CA 1
ATOM 655 C C . LEU A 1 85 ? 10.309 8.749 4.066 1.00 93.56 85 LEU A C 1
ATOM 657 O O . LEU A 1 85 ? 9.344 9.511 4.062 1.00 93.56 85 LEU A O 1
ATOM 661 N N . GLY A 1 86 ? 11.499 9.152 3.623 1.00 95.00 86 GLY A N 1
ATOM 662 C CA . GLY A 1 86 ? 11.720 10.447 2.986 1.00 95.00 86 GLY A CA 1
ATOM 663 C C . GLY A 1 86 ? 11.225 10.463 1.541 1.00 95.00 86 GLY A C 1
ATOM 664 O O . GLY A 1 86 ? 10.535 11.395 1.128 1.00 95.00 86 GLY A O 1
ATOM 665 N N . LEU A 1 87 ? 11.559 9.426 0.773 1.00 95.56 87 LEU A N 1
ATOM 666 C CA . LEU A 1 87 ? 11.193 9.304 -0.638 1.00 95.56 87 LEU A CA 1
ATOM 667 C C . LEU A 1 87 ? 9.668 9.244 -0.831 1.00 95.56 87 LEU A C 1
ATOM 669 O O . LEU A 1 87 ? 9.129 9.911 -1.722 1.00 95.56 87 LEU A O 1
ATOM 673 N N . VAL A 1 88 ? 8.948 8.523 0.037 1.00 95.62 88 VAL A N 1
ATOM 674 C CA . VAL A 1 88 ? 7.481 8.397 -0.040 1.00 95.62 88 VAL A CA 1
ATOM 675 C C . VAL A 1 88 ? 6.787 9.755 0.147 1.00 95.62 88 VAL A C 1
ATOM 677 O O . VAL A 1 88 ? 5.782 10.037 -0.504 1.00 95.62 88 VAL A O 1
ATOM 680 N N . ARG A 1 89 ? 7.356 10.659 0.965 1.00 96.44 89 ARG A N 1
ATOM 681 C CA . ARG A 1 89 ? 6.836 12.026 1.160 1.00 96.44 89 ARG A CA 1
ATOM 682 C C . ARG A 1 89 ? 6.920 12.856 -0.113 1.00 96.44 89 ARG A C 1
ATOM 684 O O . ARG A 1 89 ? 5.982 13.591 -0.414 1.00 96.44 89 ARG A O 1
ATOM 691 N N . VAL A 1 90 ? 8.008 12.706 -0.863 1.00 96.69 90 VAL A N 1
ATOM 692 C CA . VAL A 1 90 ? 8.177 13.354 -2.169 1.00 96.69 90 VAL A CA 1
ATOM 693 C C . VAL A 1 90 ? 7.197 12.761 -3.179 1.00 96.69 90 VAL A C 1
ATOM 695 O O . VAL A 1 90 ? 6.486 13.490 -3.861 1.00 96.69 90 VAL A O 1
ATOM 698 N N . SER A 1 91 ? 7.117 11.430 -3.231 1.00 94.56 91 SER A N 1
ATOM 699 C CA . SER A 1 91 ? 6.370 10.717 -4.274 1.00 94.56 91 SER A CA 1
ATOM 700 C C . SER A 1 91 ? 4.850 10.854 -4.144 1.00 94.56 91 SER A C 1
ATOM 702 O O . SER A 1 91 ? 4.163 10.898 -5.162 1.00 94.56 91 SER A O 1
ATOM 704 N N . PHE A 1 92 ? 4.320 10.922 -2.917 1.00 95.56 92 PHE A N 1
ATOM 705 C CA . PHE A 1 92 ? 2.871 10.842 -2.676 1.00 95.56 92 PHE A CA 1
ATOM 706 C C . PHE A 1 92 ? 2.285 11.996 -1.856 1.00 95.56 92 PHE A C 1
ATOM 708 O O . PHE A 1 92 ? 1.079 12.212 -1.902 1.00 95.56 92 PHE A O 1
ATOM 715 N N . TYR A 1 93 ? 3.106 12.756 -1.123 1.00 95.62 93 TYR A N 1
ATOM 716 C CA . TYR A 1 93 ? 2.623 13.802 -0.206 1.00 95.62 93 TYR A CA 1
ATOM 717 C C . TYR A 1 93 ? 3.062 15.220 -0.602 1.00 95.62 93 TYR A C 1
ATOM 719 O O . TYR A 1 93 ? 2.848 16.161 0.160 1.00 95.62 93 TYR A O 1
ATOM 727 N N . GLY A 1 94 ? 3.661 15.390 -1.785 1.00 95.75 94 GLY A N 1
ATOM 728 C CA . GLY A 1 94 ? 4.006 16.703 -2.337 1.00 95.75 94 GLY A CA 1
ATOM 729 C C . GLY A 1 94 ? 5.183 17.403 -1.654 1.00 95.75 94 GLY A C 1
ATOM 730 O O . GLY A 1 94 ? 5.329 18.616 -1.797 1.00 95.75 94 GLY A O 1
ATOM 731 N N . ALA A 1 95 ? 6.016 16.675 -0.903 1.00 97.25 95 ALA A N 1
ATOM 732 C CA . ALA A 1 95 ? 7.250 17.241 -0.368 1.00 97.25 95 ALA A CA 1
ATOM 733 C C . ALA A 1 95 ? 8.254 17.527 -1.498 1.00 97.25 95 ALA A C 1
ATOM 735 O O . ALA A 1 95 ? 8.385 16.745 -2.439 1.00 97.25 95 ALA A O 1
ATOM 736 N N . THR A 1 96 ? 9.001 18.624 -1.390 1.00 97.88 96 THR A N 1
ATOM 737 C CA . THR A 1 96 ? 10.101 18.916 -2.317 1.00 97.88 96 THR A CA 1
ATOM 738 C C . THR A 1 96 ? 11.266 17.964 -2.059 1.00 97.88 96 THR A C 1
ATOM 740 O O . THR A 1 96 ? 11.682 17.800 -0.910 1.00 97.88 96 THR A O 1
ATOM 743 N N . ALA A 1 97 ? 11.804 17.356 -3.118 1.00 97.25 97 ALA A N 1
ATOM 744 C CA . ALA A 1 97 ? 12.988 16.515 -3.014 1.00 97.25 97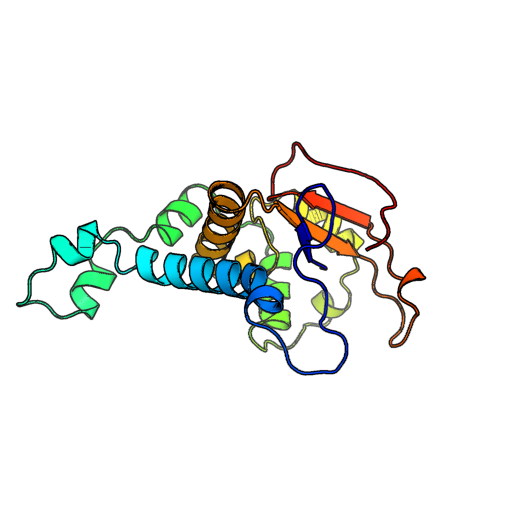 ALA A CA 1
ATOM 745 C C . ALA A 1 97 ? 14.209 17.339 -2.577 1.00 97.25 97 ALA A C 1
ATOM 747 O O . ALA A 1 97 ? 14.431 18.458 -3.035 1.00 97.25 97 ALA A O 1
ATOM 748 N N . THR A 1 98 ? 15.006 16.781 -1.672 1.00 97.25 98 THR A N 1
ATOM 749 C CA . THR A 1 98 ? 16.342 17.309 -1.368 1.00 97.25 98 THR A CA 1
ATOM 750 C C . THR A 1 98 ? 17.346 16.852 -2.424 1.00 97.25 98 THR A C 1
ATOM 752 O O . THR A 1 98 ? 17.148 15.817 -3.055 1.00 97.25 98 THR A O 1
ATOM 755 N N . SER A 1 99 ? 18.481 17.544 -2.550 1.00 97.06 99 SER A N 1
ATOM 756 C CA . SER A 1 99 ? 19.560 17.126 -3.461 1.00 97.06 99 SER A CA 1
ATOM 757 C C . SER A 1 99 ? 20.088 15.715 -3.171 1.00 97.06 99 SER A C 1
ATOM 759 O O . SER A 1 99 ? 20.500 15.012 -4.087 1.00 97.06 99 SER A O 1
ATOM 761 N N . VAL A 1 100 ? 20.046 15.273 -1.907 1.00 94.88 100 VAL A N 1
ATOM 762 C CA . VAL A 1 100 ? 20.387 13.893 -1.520 1.00 94.88 100 VAL A CA 1
ATOM 763 C C . VAL A 1 100 ? 19.369 12.905 -2.086 1.00 94.88 100 VAL A C 1
ATOM 765 O O . VAL A 1 100 ? 19.757 11.876 -2.627 1.00 94.88 100 VAL A O 1
ATOM 768 N N . GLN A 1 101 ? 18.076 13.227 -1.998 1.00 95.31 101 GLN A N 1
ATOM 769 C CA . GLN A 1 101 ? 17.014 12.367 -2.517 1.00 95.31 101 GLN A CA 1
ATOM 770 C C . GLN A 1 101 ? 16.997 12.309 -4.045 1.00 95.31 101 GLN A C 1
ATOM 772 O O . GLN A 1 101 ? 16.766 11.244 -4.604 1.00 95.31 101 GLN A O 1
ATOM 777 N N . GLU A 1 102 ? 17.272 13.430 -4.713 1.00 94.38 102 GLU A N 1
ATOM 778 C CA . GLU A 1 102 ? 17.418 13.495 -6.173 1.00 94.38 102 GLU A CA 1
ATOM 779 C C . GLU A 1 102 ? 18.616 12.681 -6.676 1.00 94.38 102 GLU A C 1
ATOM 781 O O . GLU A 1 102 ? 18.592 12.176 -7.795 1.00 94.38 102 GLU A O 1
ATOM 786 N N . ALA A 1 103 ? 19.654 12.536 -5.847 1.00 94.31 103 ALA A N 1
ATOM 787 C CA . ALA A 1 103 ? 20.843 11.756 -6.164 1.00 94.31 103 ALA A CA 1
ATOM 788 C C . ALA A 1 103 ? 20.685 10.247 -5.900 1.00 94.31 103 ALA A C 1
ATOM 790 O O . ALA A 1 103 ? 21.611 9.493 -6.204 1.00 94.31 103 ALA A O 1
ATOM 791 N N . HIS A 1 104 ? 19.561 9.788 -5.332 1.00 92.69 104 HIS A N 1
ATOM 792 C CA . HIS A 1 104 ? 19.345 8.359 -5.116 1.00 92.69 104 HIS A CA 1
ATOM 793 C C . HIS A 1 104 ? 19.205 7.608 -6.440 1.00 92.69 104 HIS A C 1
ATOM 795 O O . HIS A 1 104 ? 18.414 7.967 -7.313 1.00 92.69 104 HIS A O 1
ATOM 801 N N . ALA A 1 105 ? 19.953 6.517 -6.541 1.00 91.38 105 ALA A N 1
ATOM 802 C CA . ALA A 1 105 ? 19.901 5.571 -7.637 1.00 91.38 105 ALA A CA 1
ATOM 803 C C . ALA A 1 105 ? 19.093 4.319 -7.232 1.00 91.38 105 ALA A C 1
ATOM 805 O O . ALA A 1 105 ? 18.914 4.058 -6.033 1.00 91.38 105 ALA A O 1
ATOM 806 N N . PRO A 1 106 ? 18.594 3.531 -8.200 1.00 91.31 106 PRO A N 1
ATOM 807 C CA . PRO A 1 106 ? 17.878 2.282 -7.938 1.00 91.31 106 PRO A CA 1
ATOM 808 C C . PRO A 1 106 ? 18.596 1.354 -6.948 1.00 91.31 106 PRO A C 1
ATOM 810 O O . PRO A 1 106 ? 17.956 0.797 -6.055 1.00 91.31 106 PRO A O 1
ATOM 813 N N . GLU A 1 107 ? 19.925 1.272 -7.015 1.00 91.44 107 GLU A N 1
ATOM 814 C CA . GLU A 1 107 ? 20.741 0.420 -6.150 1.00 91.44 107 GLU A CA 1
ATOM 815 C C . GLU A 1 107 ? 20.665 0.841 -4.678 1.00 91.44 107 GLU A C 1
ATOM 817 O O . GLU A 1 107 ? 20.749 -0.008 -3.789 1.00 91.44 107 GLU A O 1
ATOM 822 N N . ASN A 1 108 ? 20.459 2.137 -4.398 1.00 93.31 108 ASN A N 1
ATOM 823 C CA . ASN A 1 108 ? 20.207 2.599 -3.033 1.00 93.31 108 ASN A CA 1
ATOM 824 C C . ASN A 1 108 ? 18.888 2.019 -2.515 1.00 93.31 108 ASN A C 1
ATOM 826 O O . ASN A 1 108 ? 18.842 1.487 -1.409 1.00 93.31 108 ASN A O 1
ATOM 830 N N . VAL A 1 109 ? 17.834 2.052 -3.335 1.00 93.00 109 VAL A N 1
ATOM 831 C CA . VAL A 1 109 ? 16.512 1.508 -2.986 1.00 93.00 109 VAL A CA 1
ATOM 832 C C . VAL A 1 109 ? 16.570 -0.010 -2.807 1.00 93.00 109 VAL A C 1
ATOM 834 O O . VAL A 1 109 ? 15.986 -0.524 -1.856 1.00 93.00 109 VAL A O 1
ATOM 837 N N . VAL A 1 110 ? 17.319 -0.731 -3.653 1.00 91.75 110 VAL A N 1
ATOM 838 C CA . VAL A 1 110 ? 17.553 -2.184 -3.505 1.00 91.75 110 VAL A CA 1
ATOM 839 C C . VAL A 1 110 ? 18.314 -2.511 -2.215 1.00 91.75 110 VAL A C 1
ATOM 841 O O . VAL A 1 110 ? 18.116 -3.583 -1.647 1.00 91.75 110 VAL A O 1
ATOM 844 N N . GLY A 1 111 ? 19.171 -1.606 -1.739 1.00 90.50 111 GLY A N 1
ATOM 845 C CA . GLY A 1 111 ? 19.889 -1.763 -0.475 1.00 90.50 111 GLY A CA 1
ATOM 846 C C . GLY A 1 111 ? 19.010 -1.629 0.773 1.00 90.50 111 GLY A C 1
ATOM 847 O O . GLY A 1 111 ? 19.362 -2.193 1.802 1.00 90.50 111 GLY A O 1
ATOM 848 N N . GLU A 1 112 ? 17.877 -0.927 0.681 1.00 90.00 112 GLU A N 1
ATOM 849 C CA . GLU A 1 112 ? 17.052 -0.552 1.840 1.00 90.00 112 GLU A CA 1
ATOM 850 C C . GLU A 1 112 ? 15.677 -1.233 1.842 1.00 90.00 112 GLU A C 1
ATOM 852 O O . GLU A 1 112 ? 15.309 -1.885 2.816 1.00 90.00 112 GLU A O 1
ATOM 857 N N . PHE A 1 113 ? 14.911 -1.128 0.750 1.00 90.44 113 PHE A N 1
ATOM 858 C CA . PHE A 1 113 ? 13.522 -1.603 0.702 1.00 90.44 113 PHE A CA 1
ATOM 859 C C . PHE A 1 113 ? 13.374 -3.105 1.012 1.00 90.44 113 PHE A C 1
ATOM 861 O O . PHE A 1 113 ? 12.522 -3.448 1.826 1.00 90.44 113 PHE A O 1
ATOM 868 N N . PRO A 1 114 ? 14.211 -4.018 0.473 1.00 88.00 114 PRO A N 1
ATOM 869 C CA . PRO A 1 114 ? 14.109 -5.450 0.774 1.00 88.00 114 PRO A CA 1
ATOM 870 C C . PRO A 1 114 ? 14.485 -5.841 2.211 1.00 88.00 114 PRO A C 1
ATOM 872 O O . PRO A 1 114 ? 14.335 -7.012 2.569 1.00 88.00 114 PRO A O 1
ATOM 875 N N . LEU A 1 115 ? 15.068 -4.920 2.988 1.00 85.56 115 LEU A N 1
ATOM 876 C CA . LEU A 1 115 ? 15.394 -5.126 4.402 1.00 85.56 115 LEU A CA 1
ATOM 877 C C . LEU A 1 115 ? 14.248 -4.698 5.328 1.00 85.56 115 LEU A C 1
ATOM 879 O O . LEU A 1 115 ? 14.260 -5.066 6.503 1.00 85.56 115 LEU A O 1
ATOM 883 N N . ASP A 1 116 ? 13.280 -3.941 4.811 1.00 86.31 116 ASP A N 1
ATOM 884 C CA . ASP A 1 116 ? 12.054 -3.590 5.521 1.00 86.31 116 ASP A CA 1
ATOM 885 C C . ASP A 1 116 ? 10.974 -4.678 5.324 1.00 86.31 116 ASP A C 1
ATOM 887 O O . ASP A 1 116 ? 11.121 -5.610 4.532 1.00 86.31 116 ASP A O 1
ATOM 891 N N . GLN A 1 117 ? 9.893 -4.585 6.091 1.00 83.06 117 GLN A N 1
ATOM 892 C CA . GLN A 1 117 ? 8.736 -5.474 6.068 1.00 83.06 117 GLN A CA 1
ATOM 893 C C . GLN A 1 117 ? 7.533 -4.872 5.335 1.00 83.06 117 GLN A C 1
ATOM 895 O O . GLN A 1 117 ? 6.515 -5.548 5.198 1.00 83.06 117 GLN A O 1
ATOM 900 N N . ALA A 1 118 ? 7.632 -3.629 4.855 1.00 86.12 118 ALA A N 1
ATOM 901 C CA . ALA A 1 118 ? 6.599 -3.041 4.012 1.00 86.12 118 ALA A CA 1
ATOM 902 C C . ALA A 1 118 ? 6.407 -3.871 2.729 1.00 86.12 118 ALA A C 1
ATOM 904 O O . ALA A 1 118 ? 7.357 -4.100 1.977 1.00 86.12 118 ALA A O 1
ATOM 905 N N . GLY A 1 119 ? 5.162 -4.265 2.447 1.00 83.69 119 GLY A N 1
ATOM 906 C CA . GLY A 1 119 ? 4.803 -4.976 1.210 1.00 83.69 119 GLY A CA 1
ATOM 907 C C . GLY A 1 119 ? 4.882 -4.093 -0.041 1.00 83.69 119 GLY A C 1
ATOM 908 O O . GLY A 1 119 ? 5.219 -4.565 -1.127 1.00 83.69 119 GLY A O 1
ATOM 909 N N . ASP A 1 120 ? 4.668 -2.784 0.125 1.00 91.19 120 ASP A N 1
ATOM 910 C CA . ASP A 1 120 ? 4.646 -1.803 -0.958 1.00 91.19 120 ASP A CA 1
ATOM 911 C C . ASP A 1 120 ? 5.336 -0.494 -0.548 1.00 91.19 120 ASP A C 1
ATOM 913 O O . ASP A 1 120 ? 5.366 -0.090 0.619 1.00 91.19 120 ASP A O 1
ATOM 917 N N . TYR A 1 121 ? 5.877 0.215 -1.535 1.00 93.38 121 TYR A N 1
ATOM 918 C CA . TYR A 1 121 ? 6.476 1.529 -1.339 1.00 93.38 121 TYR A CA 1
ATOM 919 C C . TYR A 1 121 ? 5.493 2.538 -0.733 1.00 93.38 121 TYR A C 1
ATOM 921 O O . TYR A 1 121 ? 5.872 3.301 0.157 1.00 93.38 121 TYR A O 1
ATOM 929 N N . TYR A 1 122 ? 4.227 2.506 -1.158 1.00 94.00 122 TYR A N 1
ATOM 930 C CA . TYR A 1 122 ? 3.182 3.380 -0.632 1.00 94.00 122 TYR A CA 1
ATOM 931 C C . TYR A 1 122 ? 2.922 3.152 0.867 1.00 94.00 122 TYR A C 1
ATOM 933 O O . TYR A 1 122 ? 2.633 4.108 1.588 1.00 94.00 122 TYR A O 1
ATOM 941 N N . GLY A 1 123 ? 3.156 1.931 1.371 1.00 93.44 123 GLY A N 1
ATOM 942 C CA . GLY A 1 123 ? 3.034 1.591 2.793 1.00 93.44 123 GLY A CA 1
ATOM 943 C C . GLY A 1 123 ? 3.911 2.449 3.716 1.00 93.44 123 GLY A C 1
ATOM 944 O O . GLY A 1 123 ? 3.528 2.747 4.842 1.00 93.44 123 GLY A O 1
ATOM 945 N N . HIS A 1 124 ? 5.031 2.986 3.220 1.00 94.06 124 HIS A N 1
ATOM 946 C CA . HIS A 1 124 ? 5.894 3.891 3.989 1.00 94.06 124 HIS A CA 1
ATOM 947 C C . HIS A 1 124 ? 5.244 5.257 4.292 1.00 94.06 124 HIS A C 1
ATOM 949 O O . HIS A 1 124 ? 5.780 6.044 5.077 1.00 94.06 124 HIS A O 1
ATOM 955 N N . GLY A 1 125 ? 4.110 5.583 3.661 1.00 93.44 125 GLY A N 1
ATOM 956 C CA . GLY A 1 125 ? 3.468 6.890 3.761 1.00 93.44 125 GLY A CA 1
ATOM 957 C C . GLY A 1 125 ? 2.921 7.186 5.155 1.00 93.44 125 GLY A C 1
ATOM 958 O O . GLY A 1 125 ? 3.186 8.249 5.736 1.00 93.44 125 GLY A O 1
ATOM 959 N N . THR A 1 126 ? 2.182 6.236 5.720 1.00 93.38 126 THR A N 1
ATOM 960 C CA . THR A 1 126 ? 1.728 6.260 7.114 1.00 93.38 126 THR A CA 1
ATOM 961 C C . THR A 1 126 ? 1.586 4.836 7.638 1.00 93.38 126 THR A C 1
ATOM 963 O O . THR A 1 126 ? 1.444 3.898 6.865 1.00 93.38 126 THR A O 1
ATOM 966 N N . THR A 1 127 ? 1.511 4.675 8.960 1.00 93.62 127 THR A N 1
ATOM 967 C CA . THR A 1 127 ? 1.171 3.376 9.564 1.00 93.62 127 THR A CA 1
ATOM 968 C C . THR A 1 127 ? -0.169 2.833 9.057 1.00 93.62 127 THR A C 1
ATOM 970 O O . THR A 1 127 ? -0.357 1.624 8.984 1.00 93.62 127 THR A O 1
ATOM 973 N N . CYS A 1 128 ? -1.113 3.720 8.718 1.00 94.94 128 CYS A N 1
ATOM 974 C CA . CYS A 1 128 ? -2.408 3.335 8.167 1.00 94.94 128 CYS A CA 1
ATOM 975 C C . CYS A 1 128 ? -2.280 2.805 6.735 1.00 94.94 128 CYS A C 1
ATOM 977 O O . CYS A 1 128 ? -2.998 1.870 6.396 1.00 94.94 128 CYS A O 1
ATOM 979 N N . GLU A 1 129 ? -1.380 3.380 5.929 1.00 95.94 129 GLU A N 1
ATOM 980 C CA . GLU A 1 129 ? -1.096 2.903 4.569 1.00 95.94 129 GLU A CA 1
ATOM 981 C C . GLU A 1 129 ? -0.424 1.534 4.601 1.00 95.94 129 GLU A C 1
ATOM 983 O O . GLU A 1 129 ? -0.843 0.640 3.879 1.00 95.94 129 GLU A O 1
ATOM 988 N N . ASP A 1 130 ? 0.566 1.339 5.476 1.00 95.00 130 ASP A N 1
ATOM 989 C CA . ASP A 1 130 ? 1.235 0.044 5.655 1.00 95.00 130 ASP A CA 1
ATOM 990 C C . ASP A 1 130 ? 0.231 -1.068 5.994 1.00 95.00 130 ASP A C 1
ATOM 992 O O . ASP A 1 130 ? 0.140 -2.096 5.321 1.00 95.00 130 ASP A O 1
ATOM 996 N N . TYR A 1 131 ? -0.630 -0.802 6.981 1.00 95.12 131 TYR A N 1
ATOM 997 C CA . TYR A 1 131 ? -1.708 -1.712 7.353 1.00 95.12 131 TYR A CA 1
ATOM 998 C C . TYR A 1 131 ? -2.687 -1.978 6.200 1.00 95.12 131 TYR A C 1
ATOM 1000 O O . TYR A 1 131 ? -3.091 -3.123 5.987 1.00 95.12 131 TYR A O 1
ATOM 1008 N N . ALA A 1 132 ? -3.081 -0.938 5.464 1.00 96.94 132 ALA A N 1
ATOM 1009 C CA . ALA A 1 132 ? -4.041 -1.066 4.377 1.00 96.94 132 ALA A CA 1
ATOM 1010 C C . ALA A 1 132 ? -3.472 -1.813 3.170 1.00 96.94 132 ALA A C 1
ATOM 1012 O O . ALA A 1 132 ? -4.181 -2.629 2.585 1.00 96.94 132 ALA A O 1
ATOM 1013 N N . MET A 1 133 ? -2.196 -1.606 2.844 1.00 95.31 133 MET A N 1
ATOM 1014 C CA . MET A 1 133 ? -1.491 -2.364 1.811 1.00 95.31 133 MET A CA 1
ATOM 1015 C C . MET A 1 133 ? -1.406 -3.848 2.172 1.00 95.31 133 MET A C 1
ATOM 1017 O O . MET A 1 133 ? -1.805 -4.689 1.368 1.00 95.31 133 MET A O 1
ATOM 1021 N N . LEU A 1 134 ? -1.007 -4.181 3.405 1.00 93.62 134 LEU A N 1
ATOM 1022 C CA . LEU A 1 134 ? -0.956 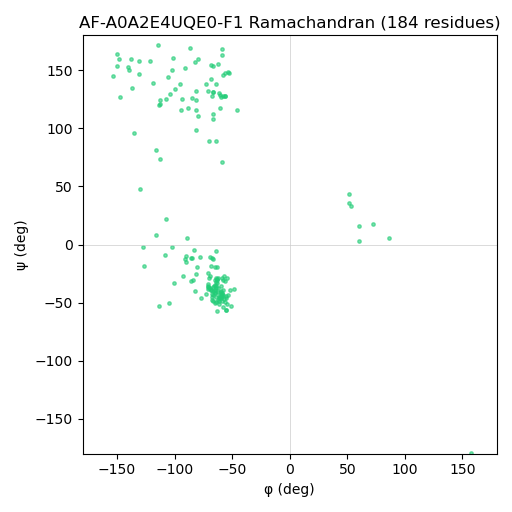-5.574 3.860 1.00 93.62 134 LEU A CA 1
ATOM 1023 C C . LEU A 1 134 ? -2.339 -6.245 3.819 1.00 93.62 134 LEU A C 1
ATOM 1025 O O . LEU A 1 134 ? -2.474 -7.405 3.422 1.00 93.62 134 LEU A O 1
ATOM 1029 N N . PHE A 1 135 ? -3.383 -5.520 4.224 1.00 95.25 135 PHE A N 1
ATOM 1030 C CA . PHE A 1 135 ? -4.761 -6.007 4.190 1.00 95.25 135 PHE A CA 1
ATOM 1031 C C . PHE A 1 135 ? -5.281 -6.185 2.754 1.00 95.25 135 PHE A C 1
ATOM 1033 O O . PHE A 1 135 ? -5.915 -7.203 2.468 1.00 95.25 135 PHE A O 1
ATOM 1040 N N . GLU A 1 136 ? -5.002 -5.232 1.857 1.00 96.06 136 GLU A N 1
ATOM 1041 C CA . GLU A 1 136 ? -5.308 -5.311 0.422 1.00 96.06 136 GLU A CA 1
ATOM 1042 C C . GLU A 1 136 ? -4.683 -6.572 -0.180 1.00 96.06 136 GLU A C 1
ATOM 1044 O O . GLU A 1 136 ? -5.409 -7.410 -0.713 1.00 96.06 136 GLU A O 1
ATOM 1049 N N . GLU A 1 137 ? -3.369 -6.748 -0.037 1.00 93.94 137 GLU A N 1
ATOM 1050 C CA . GLU A 1 137 ? -2.624 -7.886 -0.588 1.00 93.94 137 GLU A CA 1
ATOM 1051 C C . GLU A 1 137 ? -3.156 -9.220 -0.054 1.00 93.94 137 GLU A C 1
ATOM 1053 O O . GLU A 1 137 ? -3.506 -10.113 -0.829 1.00 93.94 137 GLU A O 1
ATOM 1058 N N . THR A 1 138 ? -3.327 -9.322 1.267 1.00 94.25 138 THR A N 1
ATOM 1059 C CA . THR A 1 138 ? -3.815 -10.547 1.916 1.00 94.25 138 THR A CA 1
ATOM 1060 C C . THR A 1 138 ? -5.204 -10.938 1.416 1.00 94.25 138 THR A C 1
ATOM 1062 O O . THR A 1 138 ? -5.460 -12.107 1.132 1.00 94.25 138 THR A O 1
ATOM 1065 N N . LEU A 1 139 ? -6.128 -9.979 1.310 1.00 95.81 139 LEU A N 1
ATOM 1066 C CA . LEU A 1 139 ? -7.501 -10.282 0.915 1.00 95.81 139 LEU A CA 1
ATOM 1067 C C . LEU A 1 139 ? -7.684 -10.421 -0.593 1.00 95.81 139 LEU A C 1
ATOM 1069 O O . LEU A 1 139 ? -8.614 -11.112 -1.016 1.00 95.81 139 LEU A O 1
ATOM 1073 N N . MET A 1 140 ? -6.822 -9.794 -1.394 1.00 95.12 140 MET A N 1
ATOM 1074 C CA . MET A 1 140 ? -6.762 -10.039 -2.831 1.00 95.12 140 MET A CA 1
ATOM 1075 C C . MET A 1 140 ? -6.315 -11.472 -3.121 1.00 95.12 140 MET A C 1
ATOM 1077 O O . MET A 1 140 ? -6.941 -12.141 -3.949 1.00 95.12 140 MET A O 1
ATOM 1081 N N . PHE A 1 141 ? -5.321 -11.968 -2.381 1.00 93.94 141 PHE A N 1
ATOM 1082 C CA . PHE A 1 141 ? -4.920 -13.367 -2.438 1.00 93.94 141 PHE A CA 1
ATOM 1083 C C . PHE A 1 141 ? -6.055 -14.290 -1.965 1.00 93.94 141 PHE A C 1
ATOM 1085 O O . PHE A 1 141 ? -6.544 -15.107 -2.742 1.00 93.94 141 PHE A O 1
ATOM 1092 N N . ASP A 1 142 ? -6.558 -14.097 -0.743 1.00 95.25 142 ASP A N 1
ATOM 1093 C CA . ASP A 1 142 ? -7.572 -14.967 -0.126 1.00 95.25 142 ASP A CA 1
ATOM 1094 C C . ASP A 1 142 ? -8.875 -15.080 -0.940 1.00 95.25 142 ASP A C 1
ATOM 1096 O O . ASP A 1 142 ? -9.419 -16.171 -1.108 1.00 95.25 142 ASP A O 1
ATOM 1100 N N . ARG A 1 143 ? -9.393 -13.965 -1.478 1.00 94.38 143 ARG A N 1
ATOM 1101 C CA . ARG A 1 143 ? -10.702 -13.955 -2.160 1.00 94.38 143 ARG A CA 1
ATOM 1102 C C . ARG A 1 143 ? -10.640 -14.177 -3.658 1.00 94.38 143 ARG A C 1
ATOM 1104 O O . ARG A 1 143 ? -11.642 -14.592 -4.244 1.00 94.38 143 ARG A O 1
ATOM 1111 N N . PHE A 1 144 ? -9.533 -13.812 -4.293 1.00 93.00 144 PHE A N 1
ATOM 1112 C CA . PHE A 1 144 ? -9.459 -13.757 -5.750 1.00 93.00 144 PHE A CA 1
ATOM 1113 C C . PHE A 1 144 ? -8.290 -14.540 -6.334 1.00 93.00 144 PHE A C 1
ATOM 1115 O O . PHE A 1 144 ? -8.188 -14.564 -7.565 1.00 93.00 144 PHE A O 1
ATOM 1122 N N . ASP A 1 145 ? -7.443 -15.152 -5.502 1.00 93.56 145 ASP A N 1
ATOM 1123 C CA . ASP A 1 145 ? -6.195 -15.790 -5.927 1.00 93.56 145 ASP A CA 1
ATOM 1124 C C . ASP A 1 145 ? -5.356 -14.822 -6.780 1.00 93.56 145 ASP A C 1
ATOM 1126 O O . ASP A 1 145 ? -4.914 -15.121 -7.891 1.00 93.56 145 ASP A O 1
ATOM 1130 N N . ILE A 1 146 ? -5.281 -13.568 -6.314 1.00 93.00 146 ILE A N 1
ATOM 1131 C CA . ILE A 1 146 ? -4.538 -12.494 -6.966 1.00 93.00 146 ILE A CA 1
ATOM 1132 C C . ILE A 1 146 ? -3.357 -12.105 -6.085 1.00 93.00 146 ILE A C 1
ATOM 1134 O O . ILE A 1 146 ? -3.534 -11.635 -4.965 1.00 93.00 146 ILE A O 1
ATOM 1138 N N . TYR A 1 147 ? -2.171 -12.232 -6.662 1.00 92.44 147 TYR A N 1
ATOM 1139 C CA . TYR A 1 147 ? -0.888 -11.852 -6.092 1.00 92.44 147 TYR A CA 1
ATOM 1140 C C . TYR A 1 147 ? -0.529 -10.413 -6.465 1.00 92.44 147 TYR A C 1
ATOM 1142 O O . TYR A 1 147 ? -0.901 -9.944 -7.550 1.00 92.44 147 TYR A O 1
ATOM 1150 N N . ARG A 1 148 ? 0.253 -9.733 -5.624 1.00 90.62 148 ARG A N 1
ATOM 1151 C CA . ARG A 1 148 ? 0.858 -8.433 -5.939 1.00 90.62 148 ARG A CA 1
ATOM 1152 C C . ARG A 1 148 ? 2.374 -8.571 -6.016 1.00 90.62 148 ARG A C 1
ATOM 1154 O O . ARG A 1 148 ? 3.024 -8.906 -5.034 1.00 90.62 148 ARG A O 1
ATOM 1161 N N . ASP A 1 149 ? 2.952 -8.263 -7.173 1.00 91.38 149 ASP A N 1
ATOM 1162 C CA . ASP A 1 149 ? 4.403 -8.110 -7.289 1.00 91.38 149 ASP A CA 1
ATOM 1163 C C . ASP A 1 149 ? 4.770 -6.627 -7.151 1.00 91.38 149 ASP A C 1
ATOM 1165 O O . ASP A 1 149 ? 4.140 -5.776 -7.786 1.00 91.38 149 ASP A O 1
ATOM 1169 N N . VAL A 1 150 ? 5.838 -6.330 -6.409 1.00 91.31 150 VAL A N 1
ATOM 1170 C CA . VAL A 1 150 ? 6.482 -5.008 -6.348 1.00 91.31 150 VAL A CA 1
ATOM 1171 C C . VAL A 1 150 ? 7.921 -5.138 -6.831 1.00 91.31 150 VAL A C 1
ATOM 1173 O O . VAL A 1 150 ? 8.612 -6.110 -6.522 1.00 91.31 150 VAL A O 1
ATOM 1176 N N . GLY A 1 151 ? 8.371 -4.166 -7.621 1.00 90.94 151 GLY A N 1
ATOM 1177 C CA . GLY A 1 151 ? 9.700 -4.141 -8.212 1.00 90.94 151 GLY A CA 1
ATOM 1178 C C . GLY A 1 151 ? 10.433 -2.819 -8.016 1.00 90.94 151 GLY A C 1
ATOM 1179 O O . GLY A 1 151 ? 9.840 -1.750 -7.841 1.00 90.94 151 GLY A O 1
ATOM 1180 N N . ILE A 1 152 ? 11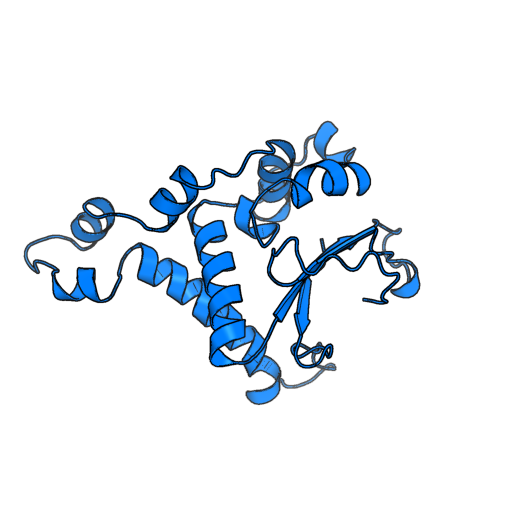.756 -2.895 -8.106 1.00 92.38 152 ILE A N 1
ATOM 1181 C CA . ILE A 1 152 ? 12.663 -1.757 -8.230 1.00 92.38 152 ILE A CA 1
ATOM 1182 C C . ILE A 1 152 ? 13.269 -1.839 -9.626 1.00 92.38 152 ILE A C 1
ATOM 1184 O O . ILE A 1 152 ? 13.807 -2.874 -10.015 1.00 92.38 152 ILE A O 1
ATOM 1188 N N . ALA A 1 153 ? 13.119 -0.762 -10.388 1.00 91.62 153 ALA A N 1
ATOM 1189 C CA . ALA A 1 153 ? 13.572 -0.672 -11.766 1.00 91.62 153 ALA A CA 1
ATOM 1190 C C . ALA A 1 153 ? 14.553 0.483 -11.914 1.00 91.62 153 ALA A C 1
ATOM 1192 O O . ALA A 1 153 ? 14.499 1.443 -11.135 1.00 91.62 153 ALA A O 1
ATOM 1193 N N . ASN A 1 154 ? 15.375 0.408 -12.954 1.00 91.00 154 ASN A N 1
ATOM 1194 C CA . ASN A 1 154 ? 16.160 1.544 -13.404 1.00 91.00 154 ASN A CA 1
ATOM 1195 C C . ASN A 1 154 ? 15.265 2.743 -13.7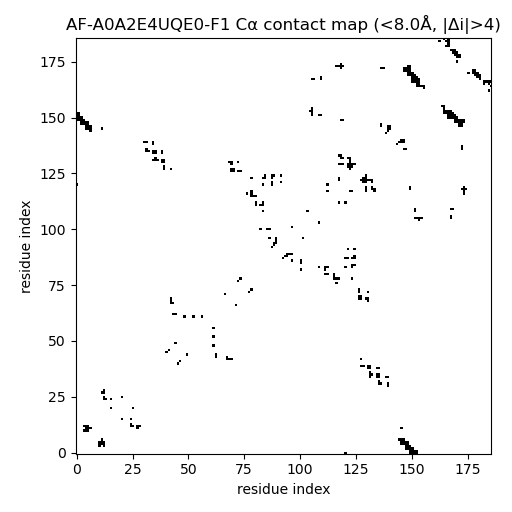92 1.00 91.00 154 ASN A C 1
ATOM 1197 O O . ASN A 1 154 ? 14.041 2.632 -13.923 1.00 91.00 154 ASN A O 1
ATOM 1201 N N . ASN A 1 155 ? 15.889 3.909 -13.988 1.00 87.62 155 ASN A N 1
ATOM 1202 C CA . ASN A 1 155 ? 15.219 5.125 -14.457 1.00 87.62 155 ASN A CA 1
ATOM 1203 C C . ASN A 1 155 ? 15.768 5.553 -15.831 1.00 87.62 155 ASN A C 1
ATOM 1205 O O . ASN A 1 155 ? 16.664 6.400 -15.892 1.00 87.62 155 ASN A O 1
ATOM 1209 N N . PRO A 1 156 ? 15.289 4.947 -16.934 1.00 87.88 156 PRO A N 1
ATOM 1210 C CA . PRO A 1 156 ? 15.656 5.356 -18.285 1.00 87.88 156 PRO A CA 1
ATOM 1211 C C . PRO A 1 156 ? 15.292 6.817 -18.575 1.00 87.88 156 PRO A C 1
ATOM 1213 O O . PRO A 1 156 ? 14.454 7.419 -17.901 1.00 87.88 156 PRO A O 1
ATOM 1216 N N . ILE A 1 157 ? 15.887 7.384 -19.628 1.00 87.94 157 ILE A N 1
ATOM 1217 C CA . ILE A 1 157 ? 15.532 8.729 -20.098 1.00 87.94 157 ILE A CA 1
ATOM 1218 C C . ILE A 1 157 ? 14.033 8.832 -20.411 1.00 87.94 157 ILE A C 1
ATOM 1220 O O . ILE A 1 157 ? 13.402 7.875 -20.864 1.00 87.94 157 ILE A O 1
ATOM 1224 N N . ALA A 1 158 ? 13.454 10.015 -20.200 1.00 85.44 158 ALA A N 1
ATOM 1225 C CA . ALA A 1 158 ? 12.042 10.242 -20.481 1.00 85.44 158 ALA A CA 1
ATOM 1226 C C . ALA A 1 158 ? 11.711 9.905 -21.949 1.00 85.44 158 ALA A C 1
ATOM 1228 O O . ALA A 1 158 ? 12.359 10.402 -22.869 1.00 85.44 158 ALA A O 1
ATOM 1229 N N . GLY A 1 159 ? 10.691 9.068 -22.159 1.00 83.19 159 GLY A N 1
ATOM 1230 C CA . GLY A 1 159 ? 10.286 8.602 -23.489 1.00 83.19 159 GLY A CA 1
ATOM 1231 C C . GLY A 1 159 ? 11.036 7.368 -24.003 1.00 83.19 159 GLY A C 1
ATOM 1232 O O . GLY A 1 159 ? 10.801 6.971 -25.144 1.00 83.19 159 GLY A O 1
ATOM 1233 N N . ALA A 1 160 ? 11.902 6.751 -23.193 1.00 87.38 160 ALA A N 1
ATOM 1234 C CA . ALA A 1 160 ? 12.514 5.469 -23.526 1.00 87.38 160 ALA A CA 1
ATOM 1235 C C . ALA A 1 160 ? 11.451 4.376 -23.779 1.00 87.38 160 ALA A C 1
ATOM 1237 O O . ALA A 1 160 ? 10.385 4.384 -23.148 1.00 87.38 160 ALA A O 1
ATOM 1238 N N . PRO A 1 161 ? 11.710 3.428 -24.699 1.00 87.19 161 PRO A N 1
ATOM 1239 C CA . PRO A 1 161 ? 10.823 2.292 -24.923 1.00 87.19 161 PRO A CA 1
ATOM 1240 C C . PRO A 1 161 ? 10.714 1.415 -23.669 1.00 87.19 161 PRO A C 1
ATOM 1242 O O . PRO A 1 161 ? 11.643 1.335 -22.870 1.00 87.19 161 PRO A O 1
ATOM 1245 N N . CYS A 1 162 ? 9.608 0.672 -23.531 1.00 82.44 162 CYS A N 1
ATOM 1246 C CA . CYS A 1 162 ? 9.400 -0.231 -22.388 1.00 82.44 162 CYS A CA 1
ATOM 1247 C C . CYS A 1 162 ? 10.545 -1.244 -22.197 1.00 82.44 162 CYS A C 1
ATOM 1249 O O . CYS A 1 162 ? 10.815 -1.650 -21.074 1.00 82.44 162 CYS A O 1
ATOM 1251 N N . ALA A 1 163 ? 11.230 -1.629 -23.279 1.00 85.81 163 ALA A N 1
ATOM 1252 C CA . ALA A 1 163 ? 12.359 -2.558 -23.241 1.00 85.81 163 ALA A CA 1
ATOM 1253 C C . ALA A 1 163 ? 13.583 -2.029 -22.467 1.00 85.81 163 ALA A C 1
ATOM 1255 O O . ALA A 1 163 ? 14.408 -2.834 -22.041 1.00 85.81 163 ALA A O 1
ATOM 1256 N N . ASP A 1 164 ? 13.687 -0.713 -22.262 1.00 87.75 164 ASP A N 1
ATOM 1257 C CA . ASP A 1 164 ? 14.804 -0.093 -21.542 1.00 87.75 164 ASP A CA 1
ATOM 1258 C C . ASP A 1 164 ? 14.585 -0.090 -20.021 1.00 87.75 164 ASP A C 1
ATOM 1260 O O . ASP A 1 164 ? 15.519 0.177 -19.260 1.00 87.75 164 ASP A O 1
ATOM 1264 N N . TYR A 1 165 ? 13.368 -0.407 -19.565 1.00 86.75 165 TYR A N 1
ATOM 1265 C CA . TYR A 1 165 ? 13.067 -0.593 -18.150 1.00 86.75 165 TYR A CA 1
ATOM 1266 C C . TYR A 1 165 ? 13.518 -1.987 -17.708 1.00 86.75 165 TYR A C 1
ATOM 1268 O O . TYR A 1 165 ? 12.939 -3.009 -18.076 1.00 86.75 165 TYR A O 1
ATOM 1276 N N . ILE A 1 166 ? 14.563 -2.019 -16.891 1.00 89.50 166 ILE A N 1
ATOM 1277 C CA . ILE A 1 166 ? 15.168 -3.223 -16.333 1.00 89.50 166 ILE A CA 1
ATOM 1278 C C . ILE A 1 166 ? 14.812 -3.276 -14.854 1.00 89.50 166 ILE A C 1
ATOM 1280 O O . ILE A 1 166 ? 15.083 -2.336 -14.106 1.00 89.50 166 ILE A O 1
ATOM 1284 N N . VAL A 1 167 ? 14.217 -4.388 -14.427 1.00 88.56 167 VAL A N 1
ATOM 1285 C CA . VAL A 1 167 ? 13.918 -4.627 -13.013 1.00 88.56 167 VAL A CA 1
ATOM 1286 C C . VAL A 1 167 ? 15.103 -5.288 -12.332 1.00 88.56 167 VAL A C 1
ATOM 1288 O O . VAL A 1 167 ? 15.507 -6.396 -12.677 1.00 88.56 167 VAL A O 1
ATOM 1291 N N . GLU A 1 168 ? 15.659 -4.574 -11.359 1.00 87.38 168 GLU A N 1
ATOM 1292 C CA . GLU A 1 168 ? 16.848 -4.957 -10.598 1.00 87.38 168 GLU A CA 1
ATOM 1293 C C . GLU A 1 168 ? 16.501 -5.889 -9.436 1.00 87.38 168 GLU A C 1
ATOM 1295 O O . GLU A 1 168 ? 17.291 -6.752 -9.046 1.00 87.38 168 GLU A O 1
ATOM 1300 N N . TRP A 1 169 ? 15.296 -5.732 -8.891 1.00 90.00 169 TRP A N 1
ATOM 1301 C CA . TRP A 1 169 ? 14.786 -6.533 -7.790 1.00 90.00 169 TRP A CA 1
ATOM 1302 C C . TRP A 1 169 ? 13.260 -6.582 -7.821 1.00 90.00 169 TRP A C 1
ATOM 1304 O O . TRP A 1 169 ? 12.615 -5.587 -8.151 1.00 90.00 169 TRP A O 1
ATOM 1314 N N . CYS A 1 170 ? 12.675 -7.716 -7.441 1.00 87.50 170 CYS A N 1
ATOM 1315 C CA . CYS A 1 170 ? 11.241 -7.830 -7.210 1.00 87.50 170 CYS A CA 1
ATOM 1316 C C . CYS A 1 170 ? 10.903 -8.852 -6.120 1.00 87.50 170 CYS A C 1
ATOM 1318 O O . CYS A 1 170 ? 11.693 -9.752 -5.811 1.00 87.50 170 CYS A O 1
ATOM 1320 N N . VAL A 1 171 ? 9.701 -8.709 -5.566 1.00 86.38 171 VAL A N 1
ATOM 1321 C CA . VAL A 1 171 ? 9.094 -9.636 -4.609 1.00 86.38 171 VAL A CA 1
ATOM 1322 C C . VAL A 1 171 ? 7.610 -9.804 -4.916 1.00 86.38 171 VAL A C 1
ATOM 1324 O O . VAL A 1 171 ? 6.977 -8.874 -5.417 1.00 86.38 171 VAL A O 1
ATOM 1327 N N . ARG A 1 172 ? 7.064 -10.980 -4.598 1.00 87.25 172 ARG A N 1
ATOM 1328 C CA . ARG A 1 172 ? 5.624 -11.263 -4.614 1.00 87.25 172 ARG A CA 1
ATOM 1329 C C . ARG A 1 172 ? 5.066 -11.283 -3.193 1.00 87.25 172 ARG A C 1
ATOM 1331 O O . ARG A 1 172 ? 5.626 -11.984 -2.345 1.00 87.25 172 ARG A O 1
ATOM 1338 N N . ASP A 1 173 ? 3.983 -10.541 -2.978 1.00 78.19 173 ASP A N 1
ATOM 1339 C CA . ASP A 1 173 ? 3.230 -10.358 -1.724 1.00 78.19 173 ASP A CA 1
ATOM 1340 C C . ASP A 1 173 ? 4.101 -9.967 -0.523 1.00 78.19 173 ASP A C 1
ATOM 1342 O O . ASP A 1 173 ? 3.937 -10.495 0.578 1.00 78.19 173 ASP A O 1
ATOM 1346 N N . GLY A 1 174 ? 5.144 -9.162 -0.749 1.00 62.38 174 GLY A N 1
ATOM 1347 C CA . GLY A 1 174 ? 6.098 -8.787 0.303 1.00 62.38 174 GLY A CA 1
ATOM 1348 C C . GLY A 1 174 ? 6.851 -9.963 0.955 1.00 62.38 174 GLY A C 1
ATOM 1349 O O . GLY A 1 174 ? 7.638 -9.753 1.875 1.00 62.38 174 GLY A O 1
ATOM 1350 N N . SER A 1 175 ? 6.657 -11.209 0.497 1.00 52.53 175 SER A N 1
ATOM 1351 C CA . SER A 1 175 ? 7.218 -12.398 1.135 1.00 52.53 175 SER A CA 1
ATOM 1352 C C . SER A 1 175 ? 8.648 -12.670 0.657 1.00 52.53 175 SER A C 1
ATOM 1354 O O . SER A 1 175 ? 8.882 -12.887 -0.535 1.00 52.53 175 SER A O 1
ATOM 1356 N N . PRO A 1 176 ? 9.629 -12.798 1.569 1.0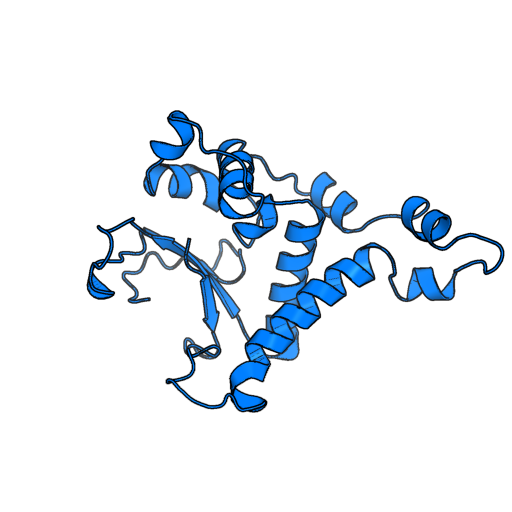0 40.97 176 PRO A N 1
ATOM 1357 C CA . PRO A 1 176 ? 11.009 -13.103 1.207 1.00 40.97 176 PRO A CA 1
ATOM 1358 C C . PRO A 1 176 ? 11.212 -14.484 0.549 1.00 40.97 176 PRO A C 1
ATOM 1360 O O . PRO A 1 176 ? 12.336 -14.786 0.139 1.00 40.97 176 PRO A O 1
ATOM 1363 N N . GLY A 1 177 ? 10.179 -15.332 0.466 1.00 34.75 177 GLY A N 1
ATOM 1364 C CA . GLY A 1 177 ? 10.229 -16.676 -0.125 1.00 34.75 177 GLY A CA 1
ATOM 1365 C C . GLY A 1 177 ? 10.014 -16.737 -1.643 1.00 34.75 177 GLY A C 1
ATOM 1366 O O . GLY A 1 177 ? 10.290 -17.770 -2.245 1.00 34.75 177 GLY A O 1
ATOM 1367 N N . SER A 1 178 ? 9.569 -15.649 -2.277 1.00 40.25 178 SER A N 1
ATOM 1368 C CA . SER A 1 178 ? 9.229 -15.590 -3.711 1.00 40.25 178 SER A CA 1
ATOM 1369 C C . SER A 1 178 ? 10.249 -14.801 -4.547 1.00 40.25 178 SER A C 1
ATOM 1371 O O . SER A 1 178 ? 9.933 -14.314 -5.630 1.00 40.25 178 SER A O 1
ATOM 1373 N N . ARG A 1 179 ? 11.490 -14.663 -4.050 1.00 41.59 179 ARG A N 1
ATOM 1374 C CA . ARG A 1 179 ? 12.568 -13.883 -4.683 1.00 41.59 179 ARG A CA 1
ATOM 1375 C C . ARG A 1 179 ? 12.974 -14.475 -6.033 1.00 41.59 179 ARG A C 1
ATOM 1377 O O . ARG A 1 179 ? 13.918 -15.258 -6.125 1.00 41.59 179 ARG A O 1
ATOM 1384 N N . THR A 1 180 ? 12.324 -14.055 -7.107 1.00 39.84 180 THR A N 1
ATOM 1385 C CA . THR A 1 180 ? 12.850 -14.261 -8.453 1.00 39.84 180 THR A CA 1
ATOM 1386 C C . THR A 1 180 ? 13.880 -13.175 -8.744 1.00 39.84 180 THR A C 1
ATOM 1388 O O . THR A 1 180 ? 13.530 -12.069 -9.143 1.00 39.84 180 THR A O 1
ATOM 1391 N N . ARG A 1 181 ? 15.177 -13.483 -8.595 1.00 36.88 181 ARG A N 1
ATOM 1392 C CA . ARG A 1 181 ? 16.202 -12.791 -9.395 1.00 36.88 181 ARG A CA 1
ATOM 1393 C C . ARG A 1 181 ? 16.035 -13.287 -10.825 1.00 36.88 181 ARG A C 1
ATOM 1395 O O . ARG A 1 181 ? 16.592 -14.313 -11.197 1.00 36.88 181 ARG A O 1
ATOM 1402 N N . GLY A 1 182 ? 15.192 -12.616 -11.591 1.00 34.84 182 GLY A N 1
ATOM 1403 C CA . GLY A 1 182 ? 14.891 -13.012 -12.954 1.00 34.84 182 GLY A CA 1
ATOM 1404 C C . GLY A 1 182 ? 14.615 -11.790 -13.799 1.00 34.84 182 GLY A C 1
ATOM 1405 O O . GLY A 1 182 ? 13.766 -10.980 -13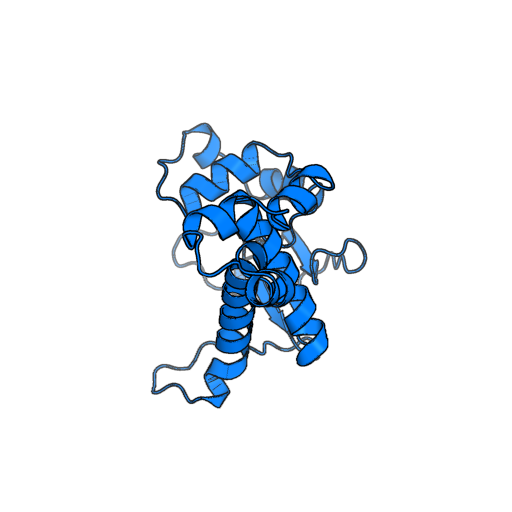.444 1.00 34.84 182 GLY A O 1
ATOM 1406 N N . LEU A 1 183 ? 15.340 -11.701 -14.913 1.00 35.47 183 LEU A N 1
ATOM 1407 C CA . LEU A 1 183 ? 15.115 -10.820 -16.057 1.00 35.47 183 LEU A CA 1
ATOM 1408 C C . LEU A 1 183 ? 13.717 -11.094 -16.644 1.00 35.47 183 LEU A C 1
ATOM 1410 O O . LEU A 1 183 ? 13.572 -11.740 -17.675 1.00 35.47 183 LEU A O 1
ATOM 1414 N N . GLY A 1 184 ? 12.671 -10.708 -15.924 1.00 39.53 184 GLY A N 1
ATOM 1415 C CA . GLY A 1 184 ? 11.297 -10.760 -16.391 1.00 39.53 184 GLY A CA 1
ATOM 1416 C C . GLY A 1 184 ? 10.949 -9.414 -16.997 1.00 39.53 184 GLY A C 1
ATOM 1417 O O . GLY A 1 184 ? 11.103 -8.391 -16.334 1.00 39.53 184 GLY A O 1
ATOM 1418 N N . HIS A 1 185 ? 10.487 -9.410 -18.244 1.00 42.03 185 HIS A N 1
ATOM 1419 C CA . HIS A 1 185 ? 9.883 -8.221 -18.834 1.00 42.03 185 HIS A CA 1
ATOM 1420 C C . HIS A 1 185 ? 8.641 -7.831 -18.015 1.00 42.03 185 HIS A C 1
ATOM 1422 O O . HIS A 1 185 ? 7.807 -8.689 -17.697 1.00 42.03 185 HIS A O 1
ATOM 1428 N N . TRP A 1 186 ? 8.563 -6.554 -17.640 1.00 52.66 186 TRP A N 1
ATOM 1429 C CA . TRP A 1 186 ? 7.394 -5.934 -17.017 1.00 52.66 186 TRP A CA 1
ATOM 1430 C C . TRP A 1 186 ? 6.483 -5.335 -18.079 1.00 52.66 186 TRP A C 1
ATOM 1432 O O . TRP A 1 186 ? 7.007 -4.768 -19.061 1.00 52.66 186 TRP A O 1
#

Solvent-accessible surface area (backbone atoms only — not comparable to full-atom values): 10907 Å² total; per-residue (Å²): 110,59,69,49,44,26,38,98,89,37,72,64,65,61,82,76,69,95,72,89,82,49,71,77,70,42,40,61,60,51,51,42,52,52,39,26,54,45,33,52,46,40,39,57,53,30,71,71,55,60,74,66,56,59,87,91,53,56,72,67,55,60,43,74,73,51,87,43,52,28,61,50,46,43,69,78,56,59,84,69,58,63,64,55,47,51,50,30,35,35,76,75,68,74,42,82,76,48,76,70,63,70,66,60,49,56,67,57,50,64,69,44,56,80,78,44,80,61,56,45,73,68,18,50,66,38,51,57,38,32,45,12,50,51,45,19,48,54,48,34,32,74,76,66,60,29,47,39,37,37,33,40,42,58,83,63,65,92,87,59,58,75,87,65,57,47,58,80,45,45,31,41,66,52,37,87,84,51,62,54,93,57,96,61,88,123